Protein AF-A0A2V5XQI4-F1 (afdb_monomer)

pLDDT: mean 71.12, std 18.9, range [26.55, 95.62]

Foldseek 3Di:
DDDDDDDDDDDDDDDDDDDDDDDDDDDDDDDDDPDDDDPVPQPPLLPPQDDADPVHGQDPVSVVVNVVSSVVSVVVVVVVVVVVVVVVVVVCCVVPVVVVLLVVLVVLLVVLVVLVVQLDDPHDPDPVVNLVSLVVSQVSLVSNLVVDDPPPCVVSQVSNCVSVVDGSVRVVVVVVVVVQVVVCVVVVVVPQRQDCVPPDPPDDPVVVVVSVVVSVVSVVVVVVVVVVVVVPPPPPPPPVVVVVVVVVVVVVVVLLVVLVVLLVVLCVVLPLVVDPDPVSSVVSVVLNVQSVVCSVVSPVSSSVSSVVVD

Solvent-accessible surface area (backbone atoms only — not comparable to full-atom values): 18868 Å² total; per-residue (Å²): 134,85,92,81,90,85,85,88,81,86,87,83,90,81,86,86,88,82,82,88,81,89,82,87,81,84,87,83,84,84,82,74,95,79,83,73,77,93,71,85,68,67,79,81,56,74,85,72,62,82,75,69,42,99,94,50,70,69,49,73,69,55,52,51,50,43,53,52,50,54,50,50,52,55,48,51,52,50,48,53,54,50,51,54,49,49,53,52,50,52,51,48,35,62,71,59,46,50,58,50,52,52,50,50,43,53,51,46,53,50,50,44,56,60,55,52,59,45,72,44,96,88,35,67,87,49,68,66,63,46,51,56,49,48,52,55,44,48,60,53,47,66,77,35,54,92,70,62,45,89,90,75,38,55,70,56,49,54,48,43,27,71,73,73,73,47,52,65,72,57,48,55,50,49,54,51,52,47,56,43,50,51,50,33,50,54,33,42,76,74,66,41,90,56,88,58,87,85,71,55,94,85,54,50,71,68,56,51,51,50,50,52,47,52,49,53,49,52,53,48,52,47,53,51,45,53,54,46,54,53,61,69,46,97,54,77,73,52,72,71,54,58,56,49,48,55,50,49,53,51,52,50,51,52,49,52,51,49,52,55,48,52,50,54,56,49,52,70,73,43,43,47,90,81,49,90,51,71,71,60,25,53,53,25,47,55,52,46,51,53,51,52,53,27,60,75,68,68,35,60,68,59,53,54,41,56,64,70,78,104

Secondary structure (DSSP, 8-state):
-----------------------------PPPTT-----------TTTSPPPBTTBPPPHHHHHHHHHHHHHHHHHHHHHHHHHHHHHHHHHIIIIIHHHHHHHHHHHHHHHHHHHHTTSTTS--SHHHHHHHHHHHHHHHHTTGGGPPTTTSHHHHHHHHHHHSS-HHHHHHHHHHHHHHHHHHHHHHTT-----TT--TT--HHHHHHHHHHHHHHHHHHHHHHHHHHHHSSS---HHHHHHHHHHHHHHHHHHHHHHHHHHHHHHHS-GGG---HHHHHHHHHHHHHHHHHHHTT-HHHHHHHHHH-

Nearest PDB structures (foldseek):
  5d3f-assembly1_A  TM=4.645E-01  e=5.192E+00  Homo sapiens
  5nwk-assembly1_G  TM=4.302E-01  e=6.411E+00  Nicotiana tabacum

Sequence (310 aa):
MTAASSTIADIDFSDRRFGNQKEAGMAKTQRSLYETGKDNSRPEAGGLLLVSRPDRPLTAAQREFNKLLIKVEELRERLRKETRRLDKALAFYGEHIHPRLKQLASARKAVVRGLAAFLGAGGLKRKKDRETLKEIIAEQLDEVLQDFVPGEDEDLRALFERIHGIDYEALERQEMDQVRSEMESMFEDFGLDIDLSDLRLEMSDEAMAAKAAEMADRIRQKAEQEEQAFHERPRRKSKKQLEREDRMKQVEEARRRSIASIYKQLAKVLHPDLEQDDERRRHKVALMQELTTAYHNNDLHTLLQLELEW

Radius of gyration: 33.72 Å; Cα contacts (8 Å, |Δi|>4): 135; chains: 1; bounding box: 73×80×97 Å

Structure (mmCIF, N/CA/C/O backbone):
data_AF-A0A2V5XQI4-F1
#
_entry.id   AF-A0A2V5XQI4-F1
#
loop_
_atom_site.group_PDB
_atom_site.id
_atom_site.type_symbol
_atom_site.label_atom_id
_atom_site.label_alt_id
_atom_site.label_comp_id
_atom_site.label_asym_id
_atom_site.label_entity_id
_atom_site.label_seq_id
_atom_site.pdbx_PDB_ins_code
_atom_site.Cartn_x
_atom_site.Cartn_y
_atom_site.Cartn_z
_atom_site.occupancy
_atom_site.B_iso_or_equiv
_atom_site.auth_seq_id
_atom_site.auth_comp_id
_atom_site.auth_asym_id
_atom_site.auth_atom_id
_atom_site.pdbx_PDB_model_num
ATOM 1 N N . MET A 1 1 ? -6.781 -39.623 48.471 1.00 33.59 1 MET A N 1
ATOM 2 C CA . MET A 1 1 ? -7.216 -41.020 48.680 1.00 33.59 1 MET A CA 1
ATOM 3 C C . MET A 1 1 ? -8.434 -41.271 47.802 1.00 33.59 1 MET A C 1
ATOM 5 O O . MET A 1 1 ? -9.325 -40.434 47.837 1.00 33.59 1 MET A O 1
ATOM 9 N N . THR A 1 2 ? -8.402 -42.376 47.034 1.00 36.19 2 THR A N 1
ATOM 10 C CA . THR A 1 2 ? -9.494 -43.041 46.261 1.00 36.19 2 THR A CA 1
ATOM 11 C C . THR A 1 2 ? -10.214 -42.192 45.197 1.00 36.19 2 THR A C 1
ATOM 13 O O . THR A 1 2 ? -10.995 -41.326 45.556 1.00 36.19 2 THR A O 1
ATOM 16 N N . ALA A 1 3 ? -9.957 -42.265 43.881 1.00 30.06 3 ALA A N 1
ATOM 17 C CA . ALA A 1 3 ? -9.760 -43.362 42.906 1.00 30.06 3 ALA A CA 1
ATOM 18 C C . ALA A 1 3 ? -11.049 -44.108 42.484 1.00 30.06 3 ALA A C 1
ATOM 20 O O . ALA A 1 3 ? -11.539 -44.947 43.230 1.00 30.06 3 ALA A O 1
ATOM 21 N N . ALA A 1 4 ? -11.522 -43.809 41.264 1.00 34.84 4 ALA A N 1
ATOM 22 C CA . ALA A 1 4 ? -12.245 -44.668 40.304 1.00 34.84 4 ALA A CA 1
ATOM 23 C C . ALA A 1 4 ? -12.414 -43.835 39.005 1.00 34.84 4 ALA A C 1
ATOM 25 O O . ALA A 1 4 ? -13.203 -42.900 38.982 1.00 34.84 4 ALA A O 1
ATOM 26 N N . SER A 1 5 ? -11.499 -43.875 38.029 1.00 31.59 5 SER A N 1
ATOM 27 C CA . SER A 1 5 ? -11.370 -44.868 36.942 1.00 31.59 5 SER A CA 1
ATOM 28 C C . SER A 1 5 ? -12.679 -45.180 36.211 1.00 31.59 5 SER A C 1
ATOM 30 O O . SER A 1 5 ? -13.474 -45.991 36.673 1.00 31.59 5 SER A O 1
ATOM 32 N N . SER A 1 6 ? -12.842 -44.598 35.020 1.00 33.75 6 SER A N 1
ATOM 33 C CA . SER A 1 6 ? -13.544 -45.251 33.918 1.00 33.75 6 SER A CA 1
ATOM 34 C C . SER A 1 6 ? -12.767 -45.005 32.627 1.00 33.75 6 SER A C 1
ATOM 36 O O . SER A 1 6 ? -12.438 -43.875 32.273 1.00 33.75 6 SER A O 1
ATOM 38 N N . THR A 1 7 ? -12.402 -46.123 32.020 1.00 32.88 7 THR A N 1
ATOM 39 C CA . THR A 1 7 ? -11.464 -46.328 30.924 1.00 32.88 7 THR A CA 1
ATOM 40 C C . THR A 1 7 ? -12.230 -46.362 29.607 1.00 32.88 7 THR A C 1
ATOM 42 O O . THR A 1 7 ? -13.194 -47.114 29.492 1.00 32.88 7 THR A O 1
ATOM 45 N N . ILE A 1 8 ? -11.768 -45.630 28.594 1.00 31.86 8 ILE A N 1
ATOM 46 C CA . ILE A 1 8 ? -11.974 -46.008 27.192 1.00 31.86 8 ILE A CA 1
ATOM 47 C C . ILE A 1 8 ? -10.578 -46.180 26.607 1.00 31.86 8 ILE A C 1
ATOM 49 O O . ILE A 1 8 ? -9.845 -45.211 26.417 1.00 31.86 8 ILE A O 1
ATOM 53 N N . ALA A 1 9 ? -10.210 -47.440 26.424 1.00 30.98 9 ALA A N 1
ATOM 54 C CA . ALA A 1 9 ? -9.032 -47.876 25.704 1.00 30.98 9 ALA A CA 1
ATOM 55 C C . ALA A 1 9 ? -9.458 -48.394 24.320 1.00 30.98 9 ALA A C 1
ATOM 57 O O . ALA A 1 9 ? -10.620 -48.741 24.109 1.00 30.98 9 ALA A O 1
ATOM 58 N N . ASP A 1 10 ? -8.460 -48.477 23.445 1.00 29.47 10 ASP A N 1
ATOM 59 C CA . ASP A 1 10 ? -8.371 -49.371 22.288 1.00 29.47 10 ASP A CA 1
ATOM 60 C C . ASP A 1 10 ? -8.973 -48.896 20.960 1.00 29.47 10 ASP A C 1
ATOM 62 O O . ASP A 1 10 ? -10.075 -49.265 20.561 1.00 29.47 10 ASP A O 1
ATOM 66 N N . ILE A 1 11 ? -8.142 -48.189 20.183 1.00 31.41 11 ILE A N 1
ATOM 67 C CA . ILE A 1 11 ? -8.046 -48.460 18.743 1.00 31.41 11 ILE A CA 1
ATOM 68 C C . ILE A 1 11 ? -6.577 -48.750 18.424 1.00 31.41 11 ILE A C 1
ATOM 70 O O . ILE A 1 11 ? -5.720 -47.867 18.423 1.00 31.41 11 ILE A O 1
ATOM 74 N N . ASP A 1 12 ? -6.331 -50.041 18.225 1.00 28.58 12 ASP A N 1
ATOM 75 C CA . ASP A 1 12 ? -5.056 -50.699 17.977 1.00 28.58 12 ASP A CA 1
ATOM 76 C C . ASP A 1 12 ? -4.517 -50.403 16.566 1.00 28.58 12 ASP A C 1
ATOM 78 O O . ASP A 1 12 ? -5.234 -50.436 15.562 1.00 28.58 12 ASP A O 1
ATOM 82 N N . PHE A 1 13 ? -3.218 -50.125 16.525 1.00 33.78 13 PHE A N 1
ATOM 83 C CA . PHE A 1 13 ? -2.377 -49.936 15.355 1.00 33.78 13 PHE A CA 1
ATOM 84 C C . PHE A 1 13 ? -1.527 -51.207 15.198 1.00 33.78 13 PHE A C 1
ATOM 86 O O . PHE A 1 13 ? -0.377 -51.213 15.620 1.00 33.78 13 PHE A O 1
ATOM 93 N N . SER A 1 14 ? -2.035 -52.290 14.596 1.00 26.55 14 SER A N 1
ATOM 94 C CA . SER A 1 14 ? -1.159 -53.292 13.959 1.00 26.55 14 SER A CA 1
ATOM 95 C C . SER A 1 14 ? -1.872 -54.425 13.208 1.00 26.55 14 SER A C 1
ATOM 97 O O . SER A 1 14 ? -2.890 -54.965 13.613 1.00 26.55 14 SER A O 1
ATOM 99 N N . ASP A 1 15 ? -1.204 -54.821 12.122 1.00 29.34 15 ASP A N 1
ATOM 100 C CA . ASP A 1 15 ? -1.214 -56.133 11.467 1.00 29.34 15 ASP A CA 1
ATOM 101 C C . ASP A 1 15 ? -2.419 -56.531 10.587 1.00 29.34 15 ASP A C 1
ATOM 103 O O . ASP A 1 15 ? -3.339 -57.232 10.991 1.00 29.34 15 ASP A O 1
ATOM 107 N N . ARG A 1 16 ? -2.283 -56.258 9.279 1.00 29.52 16 ARG A N 1
ATOM 108 C CA . ARG A 1 16 ? -2.365 -57.323 8.261 1.00 29.52 16 ARG A CA 1
ATOM 109 C C . ARG A 1 16 ? -1.314 -57.117 7.173 1.00 29.52 16 ARG A C 1
ATOM 111 O O . ARG A 1 16 ? -1.503 -56.388 6.204 1.00 29.52 16 ARG A O 1
ATOM 118 N N . ARG A 1 17 ? -0.204 -57.830 7.355 1.00 27.44 17 ARG A N 1
ATOM 119 C CA . ARG A 1 17 ? 0.758 -58.216 6.321 1.00 27.44 17 ARG A CA 1
ATOM 120 C C . ARG A 1 17 ? 0.103 -59.138 5.285 1.00 27.44 17 ARG A C 1
ATOM 122 O O . ARG A 1 17 ? -0.440 -60.171 5.655 1.00 27.44 17 ARG A O 1
ATOM 129 N N . PHE A 1 18 ? 0.286 -58.832 4.003 1.00 28.70 18 PHE A N 1
ATOM 130 C CA . PHE A 1 18 ? 0.540 -59.831 2.961 1.00 28.70 18 PHE A CA 1
ATOM 131 C C . PHE A 1 18 ? 1.645 -59.293 2.051 1.00 28.70 18 PHE A C 1
ATOM 133 O O . PHE A 1 18 ? 1.602 -58.151 1.599 1.00 28.70 18 PHE A O 1
ATOM 140 N N . GLY A 1 19 ? 2.698 -60.094 1.907 1.00 27.28 19 GLY A N 1
ATOM 141 C CA . GLY A 1 19 ? 3.963 -59.701 1.307 1.00 27.28 19 GLY A CA 1
ATOM 142 C C . GLY A 1 19 ? 4.009 -59.737 -0.221 1.00 27.28 19 GLY A C 1
ATOM 143 O O . GLY A 1 19 ? 3.241 -60.429 -0.877 1.00 27.28 19 GLY A O 1
ATOM 144 N N . ASN A 1 20 ? 5.009 -59.001 -0.713 1.00 26.84 20 ASN A N 1
ATOM 145 C CA . ASN A 1 20 ? 5.883 -59.243 -1.862 1.00 26.84 20 ASN A CA 1
ATOM 146 C C . ASN A 1 20 ? 5.305 -59.881 -3.134 1.00 26.84 20 ASN A C 1
ATOM 148 O O . ASN A 1 20 ? 5.190 -61.098 -3.218 1.00 26.84 20 ASN A O 1
ATOM 152 N N . GLN A 1 21 ? 5.284 -59.084 -4.205 1.00 28.11 21 GLN A N 1
ATOM 153 C CA . GLN A 1 21 ? 6.045 -59.395 -5.419 1.00 28.11 21 GLN A CA 1
ATOM 154 C C . GLN A 1 21 ? 6.628 -58.098 -6.003 1.00 28.11 21 GLN A C 1
ATOM 156 O O . GLN A 1 21 ? 5.953 -57.077 -6.102 1.00 28.11 21 GLN A O 1
ATOM 161 N N . LYS A 1 22 ? 7.929 -58.137 -6.307 1.00 33.22 22 LYS A N 1
ATOM 162 C CA . LYS A 1 22 ? 8.676 -57.093 -7.013 1.00 33.22 22 LYS A CA 1
ATOM 163 C C . LYS A 1 22 ? 8.248 -57.099 -8.478 1.00 33.22 22 LYS A C 1
ATOM 165 O O . LYS A 1 22 ? 8.303 -58.166 -9.069 1.00 33.22 22 LYS A O 1
ATOM 170 N N . GLU A 1 23 ? 7.994 -55.934 -9.068 1.00 28.02 23 GLU A N 1
ATOM 171 C CA . GLU A 1 23 ? 8.465 -55.622 -10.422 1.00 28.02 23 GLU A CA 1
ATOM 172 C C . GLU A 1 23 ? 8.429 -54.111 -10.693 1.00 28.02 23 GLU A C 1
ATOM 174 O O . GLU A 1 23 ? 7.618 -53.361 -10.155 1.00 28.02 23 GLU A O 1
ATOM 179 N N . ALA A 1 24 ? 9.438 -53.666 -11.433 1.00 31.00 24 ALA A N 1
ATOM 180 C CA . ALA A 1 24 ? 9.854 -52.289 -11.626 1.00 31.00 24 ALA A CA 1
ATOM 181 C C . ALA A 1 24 ? 9.019 -51.547 -12.686 1.00 31.00 24 ALA A C 1
ATOM 183 O O . ALA A 1 24 ? 8.540 -52.164 -13.630 1.00 31.00 24 ALA A O 1
ATOM 184 N N . GLY A 1 25 ? 8.969 -50.209 -12.608 1.00 29.14 25 GLY A N 1
ATOM 185 C CA . GLY A 1 25 ? 8.708 -49.373 -13.789 1.00 29.14 25 GLY A CA 1
ATOM 186 C C . GLY A 1 25 ? 7.756 -48.189 -13.605 1.00 29.14 25 GLY A C 1
ATOM 187 O O . GLY A 1 25 ? 6.549 -48.338 -13.696 1.00 29.14 25 GLY A O 1
ATOM 188 N N . MET A 1 26 ? 8.351 -47.001 -13.471 1.00 29.45 26 MET A N 1
ATOM 189 C CA . MET A 1 26 ? 7.879 -45.695 -13.969 1.00 29.45 26 MET A CA 1
ATOM 190 C C . MET A 1 26 ? 6.550 -45.110 -13.448 1.00 29.45 26 MET A C 1
ATOM 192 O O . MET A 1 26 ? 5.440 -45.530 -13.761 1.00 29.45 26 MET A O 1
ATOM 196 N N . ALA A 1 27 ? 6.696 -44.010 -12.708 1.00 32.84 27 ALA A N 1
ATOM 197 C CA . ALA A 1 27 ? 5.620 -43.169 -12.219 1.00 32.84 27 ALA A CA 1
ATOM 198 C C . ALA A 1 27 ? 5.004 -42.280 -13.321 1.00 32.84 27 ALA A C 1
ATOM 200 O O . ALA A 1 27 ? 5.685 -41.470 -13.940 1.00 32.84 27 ALA A O 1
ATOM 201 N N . LYS A 1 28 ? 3.677 -42.404 -13.439 1.00 33.25 28 LYS A N 1
ATOM 202 C CA . LYS A 1 28 ? 2.658 -41.337 -13.479 1.00 33.25 28 LYS A CA 1
ATOM 203 C C . LYS A 1 28 ? 2.801 -40.216 -14.524 1.00 33.25 28 LYS A C 1
ATOM 205 O O . LYS A 1 28 ? 3.527 -39.245 -14.346 1.00 33.25 28 LYS A O 1
ATOM 210 N N . THR A 1 29 ? 1.882 -40.230 -15.489 1.00 33.09 29 THR A N 1
ATOM 211 C CA . THR A 1 29 ? 1.339 -39.012 -16.110 1.00 33.09 29 THR A CA 1
ATOM 212 C C . THR A 1 29 ? -0.188 -39.090 -16.069 1.00 33.09 29 THR A C 1
ATOM 214 O O . THR A 1 29 ? -0.805 -39.754 -16.897 1.00 33.09 29 THR A O 1
ATOM 217 N N . GLN A 1 30 ? -0.810 -38.444 -15.080 1.00 34.06 30 GLN A N 1
ATOM 218 C CA . GLN A 1 30 ? -2.231 -38.094 -15.155 1.00 34.06 30 GLN A CA 1
ATOM 219 C C . GLN A 1 30 ? -2.344 -36.768 -15.917 1.00 34.06 30 GLN A C 1
ATOM 221 O O . GLN A 1 30 ? -1.723 -35.776 -15.542 1.00 34.06 30 GLN A O 1
ATOM 226 N N . ARG A 1 31 ? -3.098 -36.790 -17.021 1.00 32.59 31 ARG A N 1
ATOM 227 C CA . ARG A 1 31 ? -3.407 -35.635 -17.874 1.00 32.59 31 ARG A CA 1
ATOM 228 C C . ARG A 1 31 ? -4.341 -34.661 -17.149 1.00 32.59 31 ARG A C 1
ATOM 230 O O . ARG A 1 31 ? -5.337 -35.084 -16.569 1.00 32.59 31 ARG A O 1
ATOM 237 N N . SER A 1 32 ? -4.022 -33.369 -17.223 1.00 36.31 32 SER A N 1
ATOM 238 C CA . SER A 1 32 ? -4.874 -32.266 -16.761 1.00 36.31 32 SER A CA 1
ATOM 239 C C . SER A 1 32 ? -5.989 -31.974 -17.775 1.00 36.31 32 SER A C 1
ATOM 241 O O . SER A 1 32 ? -5.774 -32.040 -18.982 1.00 36.31 32 SER A O 1
ATOM 243 N N . LEU A 1 33 ? -7.180 -31.651 -17.267 1.00 34.34 33 LEU A N 1
ATOM 244 C CA . LEU A 1 33 ? -8.475 -31.642 -17.963 1.00 34.34 33 LEU A CA 1
ATOM 245 C C . LEU A 1 33 ? -8.847 -30.293 -18.619 1.00 34.34 33 LEU A C 1
ATOM 247 O O . LEU A 1 33 ? -10.018 -30.036 -18.870 1.00 34.34 33 LEU A O 1
ATOM 251 N N . TYR A 1 34 ? -7.861 -29.440 -18.916 1.00 33.47 34 TYR A N 1
ATOM 252 C CA . TYR A 1 34 ? -8.066 -28.147 -19.597 1.00 33.47 34 TYR A CA 1
ATOM 253 C C . TYR A 1 34 ? -7.086 -27.922 -20.763 1.00 33.47 34 TYR A C 1
ATOM 255 O O . TYR A 1 34 ? -6.758 -26.790 -21.109 1.00 33.47 34 TYR A O 1
ATOM 263 N N . GLU A 1 35 ? -6.614 -29.005 -21.388 1.00 35.19 35 GLU A N 1
ATOM 264 C CA . GLU A 1 35 ? -6.030 -28.949 -22.730 1.00 35.19 35 GLU A CA 1
ATOM 265 C C . GLU A 1 35 ? -7.157 -28.901 -23.769 1.00 35.19 35 GLU A C 1
ATOM 267 O O . GLU A 1 35 ? -7.700 -29.928 -24.172 1.00 35.19 35 GLU A O 1
ATOM 272 N N . THR A 1 36 ? -7.479 -27.704 -24.251 1.00 35.44 36 THR A N 1
ATOM 273 C CA . THR A 1 36 ? -8.128 -27.541 -25.555 1.00 35.44 36 THR A CA 1
ATOM 274 C C . THR A 1 36 ? -7.328 -26.567 -26.395 1.00 35.44 36 THR A C 1
ATOM 276 O O . THR A 1 36 ? -7.202 -25.399 -26.043 1.00 35.44 36 THR A O 1
ATOM 279 N N . GLY A 1 37 ? -6.840 -27.077 -27.526 1.00 30.69 37 GLY A N 1
ATOM 280 C CA . GLY A 1 37 ? -6.444 -26.281 -28.680 1.00 30.69 37 GLY A CA 1
ATOM 281 C C . GLY A 1 37 ? -4.998 -25.812 -28.659 1.00 30.69 37 GLY A C 1
ATOM 282 O O . GLY A 1 37 ? -4.691 -24.729 -28.182 1.00 30.69 37 GLY A O 1
ATOM 283 N N . LYS A 1 38 ? -4.114 -26.614 -29.260 1.00 38.41 38 LYS A N 1
ATOM 284 C CA . LYS A 1 38 ? -2.874 -26.114 -29.854 1.00 38.41 38 LYS A CA 1
ATOM 285 C C . LYS A 1 38 ? -3.221 -24.986 -30.831 1.00 38.41 38 LYS A C 1
ATOM 287 O O . LYS A 1 38 ? -3.574 -25.281 -31.966 1.00 38.41 38 LYS A O 1
ATOM 292 N N . ASP A 1 39 ? -3.033 -23.744 -30.413 1.00 29.77 39 ASP A N 1
ATOM 293 C CA . ASP A 1 39 ? -2.506 -22.726 -31.309 1.00 29.77 39 ASP A CA 1
ATOM 294 C C . ASP A 1 39 ? -1.032 -22.571 -30.969 1.00 29.77 39 ASP A C 1
ATOM 296 O O . ASP A 1 39 ? -0.627 -21.934 -30.001 1.00 29.77 39 ASP A O 1
ATOM 300 N N . ASN A 1 40 ? -0.208 -23.252 -31.759 1.00 33.59 40 ASN A N 1
ATOM 301 C CA . ASN A 1 40 ? 1.241 -23.132 -31.716 1.00 33.59 40 ASN A CA 1
ATOM 302 C C . ASN A 1 40 ? 1.665 -21.864 -32.481 1.00 33.59 40 ASN A C 1
ATOM 304 O O . ASN A 1 40 ? 2.628 -21.885 -33.249 1.00 33.59 40 ASN A O 1
ATOM 308 N N . SER A 1 41 ? 0.923 -20.766 -32.318 1.00 34.00 41 SER A N 1
ATOM 309 C CA . SER A 1 41 ? 1.383 -19.449 -32.722 1.00 34.00 41 SER A CA 1
ATOM 310 C C . SER A 1 41 ? 2.495 -19.081 -31.751 1.00 34.00 41 SER A C 1
ATOM 312 O O . SER A 1 41 ? 2.250 -18.829 -30.568 1.00 34.00 41 SER A O 1
ATOM 314 N N . ARG A 1 42 ? 3.742 -19.101 -32.242 1.00 40.53 42 ARG A N 1
ATOM 315 C CA . ARG A 1 42 ? 4.836 -18.370 -31.590 1.00 40.53 42 ARG A CA 1
ATOM 316 C C . ARG A 1 42 ? 4.287 -17.002 -31.170 1.00 40.53 42 ARG A C 1
ATOM 318 O O . ARG A 1 42 ? 3.560 -16.430 -31.984 1.00 40.53 42 ARG A O 1
ATOM 325 N N . PRO A 1 43 ? 4.606 -16.492 -29.965 1.00 39.78 43 PRO A N 1
ATOM 326 C CA . PRO A 1 43 ? 4.307 -15.100 -29.659 1.00 39.78 43 PRO A CA 1
ATOM 327 C C . PRO A 1 43 ? 4.811 -14.281 -30.847 1.00 39.78 43 PRO A C 1
ATOM 329 O O . PRO A 1 43 ? 5.947 -14.479 -31.293 1.00 39.78 43 PRO A O 1
ATOM 332 N N . GLU A 1 44 ? 3.906 -13.528 -31.474 1.00 45.22 44 GLU A N 1
ATOM 333 C CA . GLU A 1 44 ? 4.262 -12.689 -32.605 1.00 45.22 44 GLU A CA 1
ATOM 334 C C . GLU A 1 44 ? 5.227 -11.654 -32.072 1.00 45.22 44 GLU A C 1
ATOM 336 O O . GLU A 1 44 ? 4.849 -10.681 -31.423 1.00 45.22 44 GLU A O 1
ATOM 341 N N . ALA A 1 45 ? 6.496 -11.941 -32.299 1.00 47.44 45 ALA A N 1
ATOM 342 C CA . ALA A 1 45 ? 7.596 -11.162 -31.809 1.00 47.44 45 ALA A CA 1
ATOM 343 C C . ALA A 1 45 ? 7.774 -9.897 -32.643 1.00 47.44 45 ALA A C 1
ATOM 345 O O . ALA A 1 45 ? 8.809 -9.739 -33.284 1.00 47.44 45 ALA A O 1
ATOM 346 N N . GLY A 1 46 ? 6.707 -9.097 -32.758 1.00 52.22 46 GLY A N 1
ATOM 347 C CA . GLY A 1 46 ? 6.642 -7.746 -33.326 1.00 52.22 46 GLY A CA 1
ATOM 348 C C . GLY A 1 46 ? 7.541 -7.456 -34.531 1.00 52.22 46 GLY A C 1
ATOM 349 O O . GLY A 1 46 ? 8.120 -6.382 -34.594 1.00 52.22 46 GLY A O 1
ATOM 350 N N . GLY A 1 47 ? 7.772 -8.414 -35.437 1.00 59.50 47 GLY A N 1
ATOM 351 C CA . GLY A 1 47 ? 8.746 -8.273 -36.532 1.00 59.50 47 GLY A CA 1
ATOM 352 C C . GLY A 1 47 ? 10.238 -8.209 -36.133 1.00 59.50 47 GLY A C 1
ATOM 353 O O . GLY A 1 47 ? 11.091 -8.138 -37.013 1.00 59.50 47 GLY A O 1
ATOM 354 N N . LEU A 1 48 ? 10.580 -8.296 -34.845 1.00 65.88 48 LEU A N 1
ATOM 355 C CA . LEU A 1 48 ? 11.933 -8.172 -34.277 1.00 65.88 48 LEU A CA 1
ATOM 356 C C . LEU A 1 48 ? 12.796 -9.440 -34.405 1.00 65.88 48 LEU A C 1
ATOM 358 O O . LEU A 1 48 ? 14.011 -9.399 -34.187 1.00 65.88 48 LEU A O 1
ATOM 362 N N . LEU A 1 49 ? 12.202 -10.585 -34.754 1.00 71.19 49 LEU A N 1
ATOM 363 C CA . LEU A 1 49 ? 12.951 -11.830 -34.941 1.00 71.19 49 LEU A CA 1
ATOM 364 C C . LEU A 1 49 ? 13.785 -11.803 -36.222 1.00 71.19 49 LEU A C 1
ATOM 366 O O . LEU A 1 49 ? 13.265 -11.744 -37.336 1.00 71.19 49 LEU A O 1
ATOM 370 N N . LEU A 1 50 ? 15.097 -11.985 -36.075 1.00 71.44 50 LEU A N 1
ATOM 371 C CA . LEU A 1 50 ? 15.997 -12.124 -37.214 1.00 71.44 50 LEU A CA 1
ATOM 372 C C . LEU A 1 50 ? 15.797 -13.490 -37.890 1.00 71.44 50 LEU A C 1
ATOM 374 O O . LEU A 1 50 ? 15.963 -14.538 -37.260 1.00 71.44 50 LEU A O 1
ATOM 378 N N . VAL A 1 51 ? 15.484 -13.488 -39.187 1.00 70.38 51 VAL A N 1
ATOM 379 C CA . VAL A 1 51 ? 15.250 -14.706 -39.982 1.00 70.38 51 VAL A CA 1
ATOM 380 C C . VAL A 1 51 ? 16.541 -15.159 -40.668 1.00 70.38 51 VAL A C 1
ATOM 382 O O . VAL A 1 51 ? 17.233 -14.368 -41.308 1.00 70.38 51 VAL A O 1
ATOM 385 N N . SER A 1 52 ? 16.863 -16.453 -40.570 1.00 64.50 52 SER A N 1
ATOM 386 C CA . SER A 1 52 ? 17.992 -17.041 -41.304 1.00 64.50 52 SER A CA 1
ATOM 387 C C . SER A 1 52 ? 17.689 -17.078 -42.802 1.00 64.50 52 SER A C 1
ATOM 389 O O . SER A 1 52 ? 16.656 -17.613 -43.201 1.00 64.50 52 SER A O 1
ATOM 391 N N . ARG A 1 53 ? 18.602 -16.568 -43.635 1.00 65.25 53 ARG A N 1
ATOM 392 C CA . ARG A 1 53 ? 18.531 -16.688 -45.101 1.00 65.25 53 ARG A CA 1
ATOM 393 C C . ARG A 1 53 ? 19.557 -17.723 -45.586 1.00 65.25 53 ARG A C 1
ATOM 395 O O . ARG A 1 53 ? 20.597 -17.850 -44.939 1.00 65.25 53 ARG A O 1
ATOM 402 N N . PRO A 1 54 ? 19.297 -18.458 -46.684 1.00 49.59 54 PRO A N 1
ATOM 403 C CA . PRO A 1 54 ? 20.211 -19.490 -47.192 1.00 49.59 54 PRO A CA 1
ATOM 404 C C . PRO A 1 54 ? 21.629 -18.958 -47.468 1.00 49.59 54 PRO A C 1
ATOM 406 O O . PRO A 1 54 ? 22.600 -19.666 -47.220 1.00 49.59 54 PRO A O 1
ATOM 409 N N . ASP A 1 55 ? 21.749 -17.680 -47.836 1.00 57.38 55 ASP A N 1
ATOM 410 C CA . ASP A 1 55 ? 23.028 -17.034 -48.169 1.00 57.38 55 ASP A CA 1
ATOM 411 C C . ASP A 1 55 ? 23.672 -16.307 -46.969 1.00 57.38 55 ASP A C 1
ATOM 413 O O . ASP A 1 55 ? 24.783 -15.784 -47.057 1.00 57.38 55 ASP A O 1
ATOM 417 N N . ARG A 1 56 ? 22.971 -16.243 -45.827 1.00 65.31 56 ARG A N 1
ATOM 418 C CA . ARG A 1 56 ? 23.433 -15.582 -44.597 1.00 65.31 56 ARG A CA 1
ATOM 419 C C . ARG A 1 56 ? 22.846 -16.283 -43.365 1.00 65.31 56 ARG A C 1
ATOM 421 O O . ARG A 1 56 ? 21.800 -15.861 -42.858 1.00 65.31 56 ARG A O 1
ATOM 428 N N . PRO A 1 57 ? 23.493 -17.357 -42.876 1.00 71.38 57 PRO A N 1
ATOM 429 C CA . PRO A 1 57 ? 23.047 -18.038 -41.670 1.00 71.38 57 PRO A CA 1
ATOM 430 C C . PRO A 1 57 ? 23.187 -17.125 -40.447 1.00 71.38 57 PRO A C 1
ATOM 432 O O . PRO A 1 57 ? 24.112 -16.317 -40.357 1.00 71.38 57 PRO A O 1
ATOM 435 N N . LEU A 1 58 ? 22.279 -17.283 -39.481 1.00 73.31 58 LEU A N 1
ATOM 436 C CA . LEU A 1 58 ? 22.316 -16.517 -38.233 1.00 73.31 58 LEU A CA 1
ATOM 437 C C . LEU A 1 58 ? 23.613 -16.787 -37.464 1.00 73.31 58 LEU A C 1
ATOM 439 O O . LEU A 1 58 ? 23.946 -17.951 -37.189 1.00 73.31 58 LEU A O 1
ATOM 443 N N . THR A 1 59 ? 24.291 -15.712 -37.061 1.00 83.00 59 THR A N 1
ATOM 444 C CA . THR A 1 59 ? 25.462 -15.778 -36.177 1.00 83.00 59 THR A CA 1
ATOM 445 C C . THR A 1 59 ? 25.058 -16.225 -34.769 1.00 83.00 59 THR A C 1
ATOM 447 O O . THR A 1 59 ? 23.884 -16.169 -34.397 1.00 83.00 59 THR A O 1
ATOM 450 N N . ALA A 1 60 ? 26.021 -16.667 -33.953 1.00 80.31 60 ALA A N 1
ATOM 451 C CA . ALA A 1 60 ? 25.752 -17.064 -32.567 1.00 80.31 60 ALA A CA 1
ATOM 452 C C . ALA A 1 60 ? 25.084 -15.933 -31.760 1.00 80.31 60 ALA A C 1
ATOM 454 O O . ALA A 1 60 ? 24.072 -16.169 -31.105 1.00 80.31 60 ALA A O 1
ATOM 455 N N . ALA A 1 61 ? 25.578 -14.699 -31.912 1.00 76.19 61 ALA A N 1
ATOM 456 C CA . ALA A 1 61 ? 25.011 -13.513 -31.273 1.00 76.19 61 ALA A CA 1
ATOM 457 C C . ALA A 1 61 ? 23.574 -13.213 -31.741 1.00 76.19 61 ALA A C 1
ATOM 459 O O . ALA A 1 61 ? 22.727 -12.857 -30.931 1.00 76.19 61 ALA A O 1
ATOM 460 N N . GLN A 1 62 ? 23.259 -13.412 -33.027 1.00 76.06 62 GLN A N 1
ATOM 461 C CA . GLN A 1 62 ? 21.899 -13.212 -33.551 1.00 76.06 62 GLN A CA 1
ATOM 462 C C . GLN A 1 62 ? 20.911 -14.275 -33.049 1.00 76.06 62 GLN A C 1
ATOM 464 O O . GLN A 1 62 ? 19.743 -13.979 -32.809 1.00 76.06 62 GLN A O 1
ATOM 469 N N . ARG A 1 63 ? 21.365 -15.519 -32.848 1.00 80.56 63 ARG A N 1
ATOM 470 C CA . ARG A 1 63 ? 20.535 -16.566 -32.228 1.00 80.56 63 ARG A CA 1
ATOM 471 C C . ARG A 1 63 ? 20.277 -16.277 -30.752 1.00 80.56 63 ARG A C 1
ATOM 473 O O . ARG A 1 63 ? 19.167 -16.503 -30.277 1.00 80.56 63 ARG A O 1
ATOM 480 N N . GLU A 1 64 ? 21.289 -15.788 -30.039 1.00 79.75 64 GLU A N 1
ATOM 481 C CA . GLU A 1 64 ? 21.161 -15.372 -28.642 1.00 79.75 64 GLU A CA 1
ATOM 482 C C . GLU A 1 64 ? 20.216 -14.173 -28.496 1.00 79.75 64 GLU A C 1
ATOM 484 O O . GLU A 1 64 ? 19.325 -14.212 -27.649 1.00 79.75 64 GLU A O 1
ATOM 489 N N . PHE A 1 65 ? 20.320 -13.183 -29.388 1.00 77.44 65 PHE A N 1
ATOM 490 C CA . PHE A 1 65 ? 19.382 -12.063 -29.481 1.00 77.44 65 PHE A CA 1
ATOM 491 C C . PHE A 1 65 ? 17.936 -12.542 -29.658 1.00 77.44 65 PHE A C 1
ATOM 493 O O . PHE A 1 65 ? 17.086 -12.215 -28.835 1.00 77.44 65 PHE A O 1
ATOM 500 N N . ASN A 1 66 ? 17.666 -13.403 -30.649 1.00 81.69 66 ASN A N 1
ATOM 501 C CA . ASN A 1 66 ? 16.324 -13.955 -30.866 1.00 81.69 66 ASN A CA 1
ATOM 502 C C . ASN A 1 66 ? 15.796 -14.710 -29.632 1.00 81.69 66 ASN A C 1
ATOM 504 O O . ASN A 1 66 ? 14.618 -14.614 -29.299 1.00 81.69 66 ASN A O 1
ATOM 508 N N . LYS A 1 67 ? 16.656 -15.464 -28.934 1.00 84.69 67 LYS A N 1
ATOM 509 C CA . LYS A 1 67 ? 16.270 -16.184 -27.712 1.00 84.69 67 LYS A CA 1
ATOM 510 C C . LYS A 1 67 ? 15.902 -15.224 -26.576 1.00 84.69 67 LYS A C 1
ATOM 512 O O . LYS A 1 67 ? 14.923 -15.469 -25.874 1.00 84.69 67 LYS A O 1
ATOM 517 N N . LEU A 1 68 ? 16.690 -14.167 -26.375 1.00 83.75 68 LEU A N 1
ATOM 518 C CA . LEU A 1 68 ? 16.423 -13.154 -25.353 1.00 83.75 68 LEU A CA 1
ATOM 519 C C . LEU A 1 68 ? 15.153 -12.363 -25.669 1.00 83.75 68 LEU A C 1
ATOM 521 O O . LEU A 1 68 ? 14.372 -12.117 -24.757 1.00 83.75 68 LEU A O 1
ATOM 525 N N . LEU A 1 69 ? 14.910 -12.047 -26.941 1.00 83.12 69 LEU A N 1
ATOM 526 C CA . LEU A 1 69 ? 13.701 -11.366 -27.395 1.00 83.12 69 LEU A CA 1
ATOM 527 C C . LEU A 1 69 ? 12.435 -12.167 -27.050 1.00 83.12 69 LEU A C 1
ATOM 529 O O . LEU A 1 69 ? 11.574 -11.668 -26.329 1.00 83.12 69 LEU A O 1
ATOM 533 N N . ILE A 1 70 ? 12.395 -13.451 -27.436 1.00 81.94 70 ILE A N 1
ATOM 534 C CA . ILE A 1 70 ? 11.295 -14.365 -27.077 1.00 81.94 70 ILE A CA 1
ATOM 535 C C . ILE A 1 70 ? 11.101 -14.382 -25.559 1.00 81.94 70 ILE A C 1
ATOM 537 O O . ILE A 1 70 ? 9.976 -14.365 -25.062 1.00 81.94 70 ILE A O 1
ATOM 541 N N . LYS A 1 71 ? 12.203 -14.390 -24.796 1.00 83.69 71 LYS A N 1
ATOM 542 C CA . LYS A 1 71 ? 12.105 -14.421 -23.340 1.00 83.69 71 LYS A CA 1
ATOM 543 C C . LYS A 1 71 ? 11.518 -13.138 -22.755 1.00 83.69 71 LYS A C 1
ATOM 545 O O . LYS A 1 71 ? 10.751 -13.212 -21.795 1.00 83.69 71 LYS A O 1
ATOM 550 N N . VAL A 1 72 ? 11.883 -11.984 -23.304 1.00 84.06 72 VAL A N 1
ATOM 551 C CA . VAL A 1 72 ? 11.336 -10.684 -22.900 1.00 84.06 72 VAL A CA 1
ATOM 552 C C . VAL A 1 72 ? 9.840 -10.631 -23.190 1.00 84.06 72 VAL A C 1
ATOM 554 O O . VAL A 1 72 ? 9.076 -10.240 -22.312 1.00 84.06 72 VAL A O 1
ATOM 557 N N . GLU A 1 73 ? 9.401 -11.092 -24.356 1.00 84.88 73 GLU A N 1
ATOM 558 C CA . GLU A 1 73 ? 7.979 -11.146 -24.713 1.00 84.88 73 GLU A CA 1
ATOM 559 C C . GLU A 1 73 ? 7.181 -12.077 -23.800 1.00 84.88 73 GLU A C 1
ATOM 561 O O . GLU A 1 73 ? 6.138 -11.679 -23.282 1.00 84.88 73 GLU A O 1
ATOM 566 N N . GLU A 1 74 ? 7.699 -13.276 -23.509 1.00 86.88 74 GLU A N 1
ATOM 567 C CA . GLU A 1 74 ? 7.094 -14.185 -22.529 1.00 86.88 74 GLU A CA 1
ATOM 568 C C . GLU A 1 74 ? 6.937 -13.521 -21.153 1.00 86.88 74 GLU A C 1
ATOM 570 O O . GLU A 1 74 ? 5.910 -13.680 -20.489 1.00 86.88 74 GLU A O 1
ATOM 575 N N . LEU A 1 75 ? 7.965 -12.799 -20.691 1.00 88.50 75 LEU A N 1
ATOM 576 C CA . LEU A 1 75 ? 7.936 -12.108 -19.401 1.00 88.50 75 LEU A CA 1
ATOM 577 C C . LEU A 1 75 ? 6.946 -10.941 -19.407 1.00 88.50 75 LEU A C 1
ATOM 579 O O . LEU A 1 75 ? 6.198 -10.796 -18.442 1.00 88.50 75 LEU A O 1
ATOM 583 N N . ARG A 1 76 ? 6.893 -10.152 -20.487 1.00 85.00 76 ARG A N 1
ATOM 584 C CA . ARG A 1 76 ? 5.913 -9.066 -20.653 1.00 85.00 76 ARG A CA 1
ATOM 585 C C . ARG A 1 76 ? 4.491 -9.613 -20.658 1.00 85.00 76 ARG A C 1
ATOM 587 O O . ARG A 1 76 ? 3.629 -9.050 -19.991 1.00 85.00 76 ARG A O 1
ATOM 594 N N . GLU A 1 77 ? 4.244 -10.727 -21.339 1.00 89.81 77 GLU A N 1
ATOM 595 C CA . GLU A 1 77 ? 2.912 -11.330 -21.372 1.00 89.81 77 GLU A CA 1
ATOM 596 C C . GLU A 1 77 ? 2.507 -11.909 -20.011 1.00 89.81 77 GLU A C 1
ATOM 598 O O . GLU A 1 77 ? 1.376 -11.723 -19.559 1.00 89.81 77 GLU A O 1
ATOM 603 N N . ARG A 1 78 ? 3.449 -12.531 -19.291 1.00 92.75 78 ARG A N 1
ATOM 604 C CA . ARG A 1 78 ? 3.227 -12.938 -17.896 1.00 92.75 78 ARG A CA 1
ATOM 605 C C . ARG A 1 78 ? 2.914 -11.743 -17.003 1.00 92.75 78 ARG A C 1
ATOM 607 O O . ARG A 1 78 ? 1.967 -11.826 -16.229 1.00 92.75 78 ARG A O 1
ATOM 614 N N . LEU A 1 79 ? 3.661 -10.648 -17.131 1.00 91.44 79 LEU A N 1
ATOM 615 C CA . LEU A 1 79 ? 3.423 -9.431 -16.361 1.00 91.44 79 LEU A CA 1
ATOM 616 C C . LEU A 1 79 ? 2.021 -8.883 -16.639 1.00 91.44 79 LEU A C 1
ATOM 618 O O . LEU A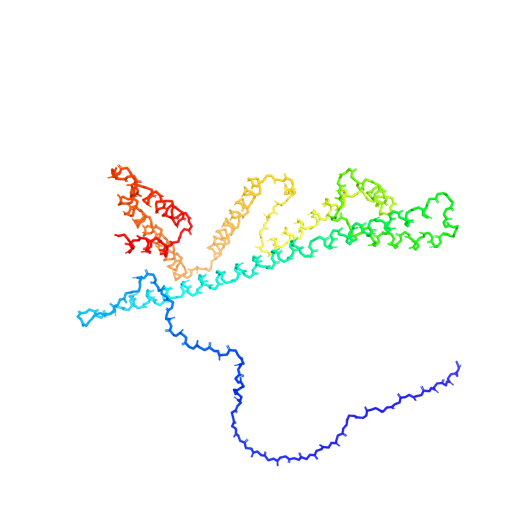 1 79 ? 1.249 -8.725 -15.704 1.00 91.44 79 LEU A O 1
ATOM 622 N N . ARG A 1 80 ? 1.642 -8.713 -17.912 1.00 91.81 80 ARG A N 1
ATOM 623 C CA . ARG A 1 80 ? 0.288 -8.278 -18.303 1.00 91.81 80 ARG A CA 1
ATOM 624 C C . ARG A 1 80 ? -0.796 -9.179 -17.719 1.00 91.81 80 ARG A C 1
ATOM 626 O O . ARG A 1 80 ? -1.833 -8.689 -17.275 1.00 91.81 80 ARG A O 1
ATOM 633 N N . LYS A 1 81 ? -0.582 -10.497 -17.729 1.00 94.00 81 LYS A N 1
ATOM 634 C CA . LYS A 1 81 ? -1.529 -11.461 -17.164 1.00 94.00 81 LYS A CA 1
ATOM 635 C C . LYS A 1 81 ? -1.685 -11.289 -15.655 1.00 94.00 81 LYS A C 1
ATOM 637 O O . LYS A 1 81 ? -2.818 -11.323 -15.178 1.00 94.00 81 LYS A O 1
ATOM 642 N N . GLU A 1 82 ? -0.590 -11.112 -14.921 1.00 93.94 82 GLU A N 1
ATOM 643 C CA . GLU A 1 82 ? -0.642 -10.881 -13.474 1.00 93.94 82 GLU A CA 1
ATOM 644 C C . GLU A 1 82 ? -1.226 -9.507 -13.132 1.00 93.94 82 GLU A C 1
ATOM 646 O O . GLU A 1 82 ? -2.095 -9.433 -12.270 1.00 93.94 82 GLU A O 1
ATOM 651 N N . THR A 1 83 ? -0.879 -8.447 -13.869 1.00 91.38 83 THR A N 1
ATOM 652 C CA . THR A 1 83 ? -1.506 -7.123 -13.716 1.00 91.38 83 THR A CA 1
ATOM 653 C C . THR A 1 83 ? -3.019 -7.214 -13.906 1.00 91.38 83 THR A C 1
ATOM 655 O O . THR A 1 83 ? -3.768 -6.841 -13.015 1.00 91.38 83 THR A O 1
ATOM 658 N N . ARG A 1 84 ? -3.497 -7.853 -14.983 1.00 94.50 84 ARG A N 1
ATOM 659 C CA . ARG A 1 84 ? -4.943 -8.052 -15.209 1.00 94.50 84 ARG A CA 1
ATOM 660 C C . ARG A 1 84 ? -5.623 -8.869 -14.109 1.00 94.50 84 ARG A C 1
ATOM 662 O O . ARG A 1 84 ? -6.820 -8.706 -13.877 1.00 94.50 84 ARG A O 1
ATOM 669 N N . ARG A 1 85 ? -4.915 -9.815 -13.485 1.00 94.88 85 ARG A N 1
ATOM 670 C CA . ARG A 1 85 ? -5.442 -10.585 -12.346 1.00 94.88 85 ARG A CA 1
ATOM 671 C C . ARG A 1 85 ? -5.574 -9.700 -11.117 1.00 94.88 85 ARG A C 1
ATOM 673 O O . ARG A 1 85 ? -6.618 -9.751 -10.473 1.00 94.88 85 ARG A O 1
ATOM 680 N N . LEU A 1 86 ? -4.555 -8.892 -10.839 1.00 93.75 86 LEU A N 1
ATOM 681 C CA . LEU A 1 86 ? -4.574 -7.916 -9.759 1.00 93.75 86 LEU A CA 1
ATOM 682 C C . LEU A 1 86 ? -5.698 -6.897 -9.964 1.00 93.75 86 LEU A C 1
ATOM 684 O O . LEU A 1 86 ? -6.503 -6.723 -9.059 1.00 93.75 86 LEU A O 1
ATOM 688 N N . ASP A 1 87 ? -5.835 -6.325 -11.161 1.00 95.50 87 ASP A N 1
ATOM 689 C CA . ASP A 1 87 ? -6.890 -5.356 -11.483 1.00 95.50 87 ASP A CA 1
ATOM 690 C C . ASP A 1 87 ? -8.286 -5.935 -11.226 1.00 95.50 87 ASP A C 1
ATOM 692 O O . ASP A 1 87 ? -9.135 -5.296 -10.609 1.00 95.50 87 ASP A O 1
ATOM 696 N N . LYS A 1 88 ? -8.523 -7.187 -11.642 1.00 95.31 88 LYS A N 1
ATOM 697 C CA . LYS A 1 88 ? -9.788 -7.887 -11.370 1.00 95.31 88 LYS A CA 1
ATOM 698 C C . LYS A 1 88 ? -10.013 -8.122 -9.879 1.00 95.31 88 LYS A C 1
ATOM 700 O O . LYS A 1 88 ? -11.141 -7.985 -9.414 1.00 95.31 88 LYS A O 1
ATOM 705 N N . ALA A 1 89 ? -8.968 -8.493 -9.143 1.00 94.31 89 ALA A N 1
ATOM 706 C CA . ALA A 1 89 ? -9.055 -8.707 -7.704 1.00 94.31 89 ALA A CA 1
ATOM 707 C C . ALA A 1 89 ? -9.343 -7.396 -6.957 1.00 94.31 89 ALA A C 1
ATOM 709 O O . ALA A 1 89 ? -10.209 -7.375 -6.087 1.00 94.31 89 ALA A O 1
ATOM 710 N N . LEU A 1 90 ? -8.681 -6.301 -7.338 1.00 93.38 90 LEU A N 1
ATOM 711 C CA . LEU A 1 90 ? -8.900 -4.968 -6.777 1.00 93.38 90 LEU A CA 1
ATOM 712 C C . LEU A 1 90 ? -10.299 -4.441 -7.102 1.00 93.38 90 LEU A C 1
ATOM 714 O O . LEU A 1 90 ? -10.974 -3.934 -6.210 1.00 93.38 90 LEU A O 1
ATOM 718 N N . ALA A 1 91 ? -10.772 -4.619 -8.339 1.00 95.62 91 ALA A N 1
ATOM 719 C CA . ALA A 1 91 ? -12.135 -4.260 -8.722 1.00 95.62 91 ALA A CA 1
ATOM 720 C C . ALA A 1 91 ? -13.171 -5.041 -7.897 1.00 95.62 91 ALA A C 1
ATOM 722 O O . ALA A 1 91 ? -14.078 -4.447 -7.318 1.00 95.62 91 ALA A O 1
ATOM 723 N N . PHE A 1 92 ? -12.994 -6.361 -7.764 1.00 95.31 92 PHE A N 1
ATOM 724 C CA . PHE A 1 92 ? -13.865 -7.188 -6.931 1.00 95.31 92 PHE A CA 1
ATOM 725 C C . PHE A 1 92 ? -13.831 -6.756 -5.460 1.00 95.31 92 PHE A C 1
ATOM 727 O O . PHE A 1 92 ? -14.880 -6.645 -4.828 1.00 95.31 92 PHE A O 1
ATOM 734 N N . TYR A 1 93 ? -12.642 -6.479 -4.917 1.00 94.00 93 TYR A N 1
ATOM 735 C CA . TYR A 1 93 ? -12.490 -5.976 -3.557 1.00 94.00 93 TYR A CA 1
ATOM 736 C C . TYR A 1 93 ? -13.249 -4.658 -3.367 1.00 94.00 93 TYR A C 1
ATOM 738 O O . TYR A 1 93 ? -14.069 -4.567 -2.456 1.00 94.00 93 TYR A O 1
ATOM 746 N N . GLY A 1 94 ? -13.038 -3.676 -4.246 1.00 92.69 94 GLY A N 1
ATOM 747 C CA . GLY A 1 94 ? -13.679 -2.364 -4.162 1.00 92.69 94 GLY A CA 1
ATOM 748 C C . GLY A 1 94 ? -15.201 -2.417 -4.310 1.00 92.69 94 GLY A C 1
ATOM 749 O O . GLY A 1 94 ? -15.909 -1.699 -3.610 1.00 92.69 94 GLY A O 1
ATOM 750 N N . GLU A 1 95 ? -15.715 -3.292 -5.174 1.00 95.44 95 GLU A N 1
ATOM 751 C CA . GLU A 1 95 ? -17.152 -3.415 -5.435 1.00 95.44 95 GLU A CA 1
ATOM 752 C C . GLU A 1 95 ? -17.881 -4.254 -4.373 1.00 95.44 95 GLU A C 1
ATOM 754 O O . GLU A 1 95 ? -19.000 -3.933 -3.976 1.00 95.44 95 GLU A O 1
ATOM 759 N N . HIS A 1 96 ? -17.260 -5.331 -3.887 1.00 94.06 96 HIS A N 1
ATOM 760 C CA . HIS A 1 96 ? -17.946 -6.330 -3.069 1.00 94.06 96 HIS A CA 1
ATOM 761 C C . HIS A 1 96 ? -17.445 -6.378 -1.625 1.00 94.06 96 HIS A C 1
ATOM 763 O O . HIS A 1 96 ? -18.253 -6.520 -0.704 1.00 94.06 96 HIS A O 1
ATOM 769 N N . ILE A 1 97 ? -16.138 -6.316 -1.394 1.00 93.75 97 ILE A N 1
ATOM 770 C CA . ILE A 1 97 ? -15.569 -6.561 -0.063 1.00 93.75 97 ILE A CA 1
ATOM 771 C C . ILE A 1 97 ? -15.528 -5.270 0.749 1.00 93.75 97 ILE A C 1
ATOM 773 O O . ILE A 1 97 ? -16.064 -5.234 1.854 1.00 93.75 97 ILE A O 1
ATOM 777 N N . HIS A 1 98 ? -14.988 -4.194 0.178 1.00 91.81 98 HIS A N 1
ATOM 778 C CA . HIS A 1 98 ? -14.834 -2.902 0.848 1.00 91.81 98 HIS A CA 1
ATOM 779 C C . HIS A 1 98 ? -16.151 -2.341 1.408 1.00 91.81 98 HIS A C 1
ATOM 781 O O . HIS A 1 98 ? -16.186 -1.977 2.584 1.00 91.81 98 HIS A O 1
ATOM 787 N N . PRO A 1 99 ? -17.283 -2.344 0.669 1.00 94.69 99 PRO A N 1
ATOM 788 C CA . PRO A 1 99 ? -18.543 -1.846 1.218 1.00 94.69 99 PRO A CA 1
ATOM 789 C C . PRO A 1 99 ? -19.058 -2.701 2.382 1.00 94.69 99 PRO A C 1
ATOM 791 O O . PRO A 1 99 ? -19.642 -2.170 3.324 1.00 94.69 99 PRO A O 1
ATOM 794 N N . ARG A 1 100 ? -18.824 -4.020 2.347 1.00 94.12 100 ARG A N 1
ATOM 795 C CA . ARG A 1 100 ? -19.222 -4.938 3.424 1.00 94.12 100 ARG A CA 1
ATOM 796 C C . ARG A 1 100 ? -18.356 -4.763 4.666 1.00 94.12 100 ARG A C 1
ATOM 798 O O . ARG A 1 100 ? -18.895 -4.802 5.766 1.00 94.12 100 ARG A O 1
ATOM 805 N N . LEU A 1 101 ? -17.054 -4.530 4.497 1.00 91.00 101 LEU A N 1
ATOM 806 C CA . LEU A 1 101 ? -16.160 -4.180 5.603 1.00 91.00 101 LEU A CA 1
ATOM 807 C C . LEU A 1 101 ? -16.610 -2.874 6.267 1.00 91.00 101 LEU A C 1
ATOM 809 O O . LEU A 1 101 ? -16.804 -2.853 7.477 1.00 91.00 101 LEU A O 1
ATOM 813 N N . LYS A 1 102 ? -16.937 -1.840 5.480 1.00 91.38 102 LYS A N 1
ATOM 814 C CA . LYS A 1 102 ? -17.506 -0.590 6.012 1.00 91.38 102 LYS A CA 1
ATOM 815 C C . LYS A 1 102 ? -18.825 -0.796 6.759 1.00 91.38 102 LYS A C 1
ATOM 817 O O . LYS A 1 102 ? -19.041 -0.199 7.811 1.00 91.38 102 LYS A O 1
ATOM 822 N N . GLN A 1 103 ? -19.717 -1.639 6.234 1.00 93.12 103 GLN A N 1
ATOM 823 C CA . GLN A 1 103 ? -20.968 -1.983 6.918 1.00 93.12 103 GLN A CA 1
ATOM 824 C C . GLN A 1 103 ? -20.713 -2.727 8.232 1.00 93.12 103 GLN A C 1
ATOM 826 O O . GLN A 1 103 ? -21.354 -2.418 9.235 1.00 93.12 103 GLN A O 1
ATOM 831 N N . LEU A 1 104 ? -19.770 -3.673 8.246 1.00 92.69 104 LEU A N 1
ATOM 832 C CA . LEU A 1 104 ? -19.363 -4.390 9.451 1.00 92.69 104 LEU A CA 1
ATOM 833 C C . LEU A 1 104 ? -18.789 -3.430 10.497 1.00 92.69 104 LEU A C 1
ATOM 835 O O . LEU A 1 104 ? -19.206 -3.487 11.652 1.00 92.69 104 LEU A O 1
ATOM 839 N N . ALA A 1 105 ? -17.898 -2.524 10.093 1.00 91.94 105 ALA A N 1
ATOM 840 C CA . ALA A 1 105 ? -17.333 -1.502 10.965 1.00 91.94 105 ALA A CA 1
ATOM 841 C C . ALA A 1 105 ? -18.432 -0.600 11.542 1.00 91.94 105 ALA A C 1
ATOM 843 O O . ALA A 1 105 ? -18.524 -0.432 12.753 1.00 91.94 105 ALA A O 1
ATOM 844 N N . SER A 1 106 ? -19.346 -0.097 10.705 1.00 92.56 106 SER A N 1
ATOM 845 C CA . SER A 1 106 ? -20.490 0.711 11.154 1.00 92.56 106 SER A CA 1
ATOM 846 C C . SER A 1 106 ? -21.389 -0.040 12.148 1.00 92.56 106 SER A C 1
ATOM 848 O O . SER A 1 106 ? -21.784 0.516 13.175 1.00 92.56 106 SER A O 1
ATOM 850 N N . ALA A 1 107 ? -21.663 -1.325 11.900 1.00 93.94 107 ALA A N 1
ATOM 851 C CA . ALA A 1 107 ? -22.439 -2.161 12.811 1.00 93.94 107 ALA A CA 1
ATOM 852 C C . ALA A 1 107 ? -21.715 -2.383 14.149 1.00 93.94 107 ALA A C 1
ATOM 854 O O . ALA A 1 107 ? -22.333 -2.249 15.205 1.00 93.94 107 ALA A O 1
ATOM 855 N N . ARG A 1 108 ? -20.406 -2.663 14.127 1.00 92.88 108 ARG A N 1
ATOM 856 C CA . ARG A 1 108 ? -19.577 -2.789 15.337 1.00 92.88 108 ARG A CA 1
ATOM 857 C C . ARG A 1 108 ? -19.547 -1.487 16.135 1.00 92.88 108 ARG A C 1
ATOM 859 O O . ARG A 1 108 ? -19.810 -1.515 17.333 1.00 92.88 108 ARG A O 1
ATOM 866 N N . LYS A 1 109 ? -19.362 -0.339 15.476 1.00 93.00 109 LYS A N 1
ATOM 867 C CA . LYS A 1 109 ? -19.469 0.994 16.096 1.00 93.00 109 LYS A CA 1
ATOM 868 C C . LYS A 1 109 ? -20.824 1.196 16.781 1.00 93.00 109 LYS A C 1
ATOM 870 O O . LYS A 1 109 ? -20.883 1.667 17.914 1.00 93.00 109 LYS A O 1
ATOM 875 N N . ALA A 1 110 ? -21.924 0.798 16.137 1.00 92.62 110 ALA A N 1
ATOM 876 C CA . ALA A 1 110 ? -23.259 0.875 16.734 1.00 92.62 110 ALA A CA 1
ATOM 877 C C . ALA A 1 110 ? -23.410 -0.034 17.969 1.00 92.62 110 ALA A C 1
ATOM 879 O O . ALA A 1 110 ? -23.990 0.388 18.973 1.00 92.62 110 ALA A O 1
ATOM 880 N N . VAL A 1 111 ? -22.854 -1.251 17.928 1.00 92.06 111 VAL A N 1
ATOM 881 C CA . VAL A 1 111 ? -22.807 -2.159 19.086 1.00 92.06 111 VAL A CA 1
ATOM 882 C C . VAL A 1 111 ? -22.016 -1.528 20.228 1.00 92.06 111 VAL A C 1
ATOM 884 O O . VAL A 1 111 ? -22.524 -1.471 21.345 1.00 92.06 111 VAL A O 1
ATOM 887 N N . VAL A 1 112 ? -20.826 -0.991 19.954 1.00 92.62 112 VAL A N 1
ATOM 888 C CA . VAL A 1 112 ? -19.992 -0.306 20.950 1.00 92.62 112 VAL A CA 1
ATOM 889 C C . VAL A 1 112 ? -20.745 0.857 21.596 1.00 92.62 112 VAL A C 1
ATOM 891 O O . VAL A 1 112 ? -20.795 0.928 22.822 1.00 92.62 112 VAL A O 1
ATOM 894 N N . ARG A 1 113 ? -21.408 1.718 20.812 1.00 91.75 113 ARG A N 1
ATOM 895 C CA . ARG A 1 113 ? -22.243 2.819 21.338 1.00 91.75 113 ARG A CA 1
ATOM 896 C C . ARG A 1 113 ? -23.368 2.308 22.241 1.00 91.75 113 ARG A C 1
ATOM 898 O O . ARG A 1 113 ? -23.593 2.851 23.323 1.00 91.75 113 ARG A O 1
ATOM 905 N N . GLY A 1 114 ? -24.045 1.236 21.829 1.00 90.06 114 GLY A N 1
ATOM 906 C CA . GLY A 1 114 ? -25.090 0.594 22.627 1.00 90.06 114 GLY A CA 1
ATOM 907 C C . GLY A 1 114 ? -24.561 0.017 23.944 1.00 90.06 114 GLY A C 1
ATOM 908 O O . GLY A 1 114 ? -25.164 0.222 24.997 1.00 90.06 114 GLY A O 1
ATOM 909 N N . LEU A 1 115 ? -23.410 -0.656 23.908 1.00 89.19 115 LEU A N 1
ATOM 910 C CA . LEU A 1 115 ? -22.748 -1.215 25.088 1.00 89.19 115 LEU A CA 1
ATOM 911 C C . LEU A 1 115 ? -22.218 -0.117 26.023 1.00 89.19 115 LEU A C 1
ATOM 913 O O . LEU A 1 115 ? -22.356 -0.222 27.244 1.00 89.19 115 LEU A O 1
ATOM 917 N N . ALA A 1 116 ? -21.682 0.971 25.471 1.00 88.19 116 ALA A N 1
ATOM 918 C CA . ALA A 1 116 ? -21.152 2.102 26.226 1.00 88.19 116 ALA A CA 1
ATOM 919 C C . ALA A 1 116 ? -22.212 2.772 27.113 1.00 88.19 116 ALA A C 1
ATOM 921 O O . ALA A 1 116 ? -21.887 3.233 28.213 1.00 88.19 116 ALA A O 1
ATOM 922 N N . ALA A 1 117 ? -23.484 2.763 26.697 1.00 86.19 117 ALA A N 1
ATOM 923 C CA . ALA A 1 117 ? -24.594 3.263 27.507 1.00 86.19 117 ALA A CA 1
ATOM 924 C C . ALA A 1 117 ? -24.713 2.532 28.862 1.00 86.19 117 ALA A C 1
ATOM 926 O O . ALA A 1 117 ? -25.029 3.153 29.879 1.00 86.19 117 ALA A O 1
ATOM 927 N N . PHE A 1 118 ? -24.373 1.237 28.923 1.00 85.56 118 PHE A N 1
ATOM 928 C CA . PHE A 1 118 ? -24.413 0.437 30.156 1.00 85.56 118 PHE A CA 1
ATOM 929 C C . PHE A 1 118 ? -23.225 0.679 31.100 1.00 85.56 118 PHE A C 1
ATOM 931 O O . PHE A 1 118 ? -23.259 0.235 32.254 1.00 85.56 118 PHE A O 1
ATOM 938 N N . LEU A 1 119 ? -22.193 1.405 30.655 1.00 82.50 119 LEU A N 1
ATOM 939 C CA . LEU A 1 119 ? -21.084 1.842 31.509 1.00 82.50 119 LEU A CA 1
ATOM 940 C C . LEU A 1 119 ? -21.404 3.122 32.307 1.00 82.50 119 LEU A C 1
ATOM 942 O O . LEU A 1 119 ? -20.701 3.407 33.285 1.00 82.50 119 LEU A O 1
ATOM 946 N N . GLY A 1 120 ? -22.438 3.876 31.910 1.00 75.25 120 GLY A N 1
ATOM 947 C CA . GLY A 1 120 ? -22.846 5.157 32.499 1.00 75.25 120 GLY A CA 1
ATOM 948 C C . GLY A 1 120 ? -23.534 5.070 33.872 1.00 75.25 120 GLY A C 1
ATOM 949 O O . GLY A 1 120 ? -23.700 4.000 34.464 1.00 75.25 120 GLY A O 1
ATOM 950 N N . ALA A 1 121 ? -23.929 6.230 34.408 1.00 62.38 121 ALA A N 1
ATOM 951 C CA . ALA A 1 121 ? -24.591 6.334 35.709 1.00 62.38 121 ALA A CA 1
ATOM 952 C C . ALA A 1 121 ? -25.989 5.687 35.664 1.00 62.38 121 ALA A C 1
ATOM 954 O O . ALA A 1 121 ? -26.879 6.167 34.972 1.00 62.38 121 ALA A O 1
ATOM 955 N N . GLY A 1 122 ? -26.168 4.584 36.399 1.00 65.56 122 GLY A N 1
ATOM 956 C CA . GLY A 1 122 ? -27.396 3.775 36.390 1.00 65.56 122 GLY A CA 1
ATOM 957 C C . GLY A 1 122 ? -27.286 2.444 35.636 1.00 65.56 122 GLY A C 1
ATOM 958 O O . GLY A 1 122 ? -28.247 1.679 35.634 1.00 65.56 122 GLY A O 1
ATOM 959 N N . GLY A 1 123 ? -26.124 2.151 35.043 1.00 74.06 123 GLY A N 1
ATOM 960 C CA . GLY A 1 123 ? -25.837 0.881 34.378 1.00 74.06 123 GLY A CA 1
ATOM 961 C C . GLY A 1 123 ? -25.552 -0.284 35.337 1.00 74.06 123 GLY A C 1
ATOM 962 O O . GLY A 1 123 ? -26.146 -0.417 36.411 1.00 74.06 123 GLY A O 1
ATOM 963 N N . LEU A 1 124 ? -24.627 -1.162 34.948 1.00 81.00 124 LEU A N 1
ATOM 964 C CA . LEU A 1 124 ? -24.300 -2.376 35.707 1.00 81.00 124 LEU A CA 1
ATOM 965 C C . LEU A 1 124 ? -23.858 -2.058 37.146 1.00 81.00 124 LEU A C 1
ATOM 967 O O . LEU A 1 124 ? -22.924 -1.292 37.380 1.00 81.00 124 LEU A O 1
ATOM 971 N N . LYS A 1 125 ? -24.523 -2.680 38.129 1.00 81.62 125 LYS A N 1
ATOM 972 C CA . LYS A 1 125 ? -24.271 -2.429 39.562 1.00 81.62 125 LYS A CA 1
ATOM 973 C C . LYS A 1 125 ? -23.029 -3.146 40.095 1.00 81.62 125 LYS A C 1
ATOM 975 O O . LYS A 1 125 ? -22.396 -2.662 41.030 1.00 81.62 125 LYS A O 1
ATOM 980 N N . ARG A 1 126 ? -22.690 -4.316 39.544 1.00 88.00 126 ARG A N 1
ATOM 981 C CA . ARG A 1 126 ? -21.555 -5.130 40.004 1.00 88.00 126 ARG A CA 1
ATOM 982 C C . ARG A 1 126 ? -20.269 -4.676 39.324 1.00 88.00 126 ARG A C 1
ATOM 984 O O . ARG A 1 126 ? -20.222 -4.556 38.106 1.00 88.00 126 ARG A O 1
ATOM 991 N N . LYS A 1 127 ? -19.202 -4.493 40.111 1.00 85.38 127 LYS A N 1
ATOM 992 C CA . LYS A 1 127 ? -17.879 -4.097 39.597 1.00 85.38 127 LYS A CA 1
ATOM 993 C C . LYS A 1 127 ? -17.338 -5.090 38.560 1.00 85.38 127 LYS A C 1
ATOM 995 O O . LYS A 1 127 ? -16.853 -4.656 37.528 1.00 85.38 127 LYS A O 1
ATOM 1000 N N . LYS A 1 128 ? -17.458 -6.399 38.817 1.00 88.19 128 LYS A N 1
ATOM 1001 C CA . LYS A 1 128 ? -16.960 -7.448 37.912 1.00 88.19 128 LYS A CA 1
ATOM 1002 C C . LYS A 1 128 ? -17.629 -7.385 36.536 1.00 88.19 128 LYS A C 1
ATOM 1004 O O . LYS A 1 128 ? -16.931 -7.373 35.537 1.00 88.19 128 LYS A O 1
ATOM 1009 N N . ASP A 1 129 ? -18.952 -7.248 36.499 1.00 87.31 129 ASP A N 1
ATOM 1010 C CA . ASP A 1 129 ? -19.696 -7.170 35.238 1.00 87.31 129 ASP A CA 1
ATOM 1011 C C . ASP A 1 129 ? -19.345 -5.896 34.445 1.00 87.31 129 ASP A C 1
ATOM 1013 O O . ASP A 1 129 ? -19.336 -5.916 33.219 1.00 87.31 129 ASP A O 1
ATOM 1017 N N . ARG A 1 130 ? -19.012 -4.790 35.134 1.00 86.25 130 ARG A N 1
ATOM 1018 C CA . ARG A 1 130 ? -18.501 -3.571 34.482 1.00 86.25 130 ARG A CA 1
ATOM 1019 C C . ARG A 1 130 ? -17.115 -3.772 33.877 1.00 86.25 130 ARG A C 1
ATOM 1021 O O . ARG A 1 130 ? -16.886 -3.251 32.796 1.00 86.25 130 ARG A O 1
ATOM 1028 N N . GLU A 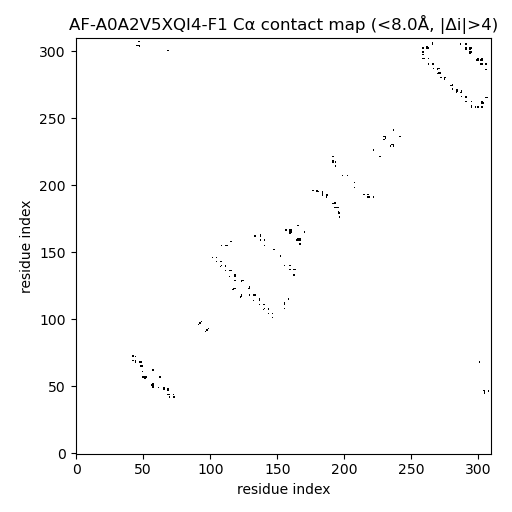1 131 ? -16.212 -4.479 34.554 1.00 88.19 131 GLU A N 1
ATOM 1029 C CA . GLU A 1 131 ? -14.880 -4.783 34.006 1.00 88.19 131 GLU A CA 1
ATOM 1030 C C . GLU A 1 131 ? -14.983 -5.711 32.792 1.00 88.19 131 GLU A C 1
ATOM 1032 O O . GLU A 1 131 ? -14.466 -5.370 31.738 1.00 88.19 131 GLU A O 1
ATOM 1037 N N . THR A 1 132 ? -15.770 -6.789 32.868 1.00 90.06 132 THR A N 1
ATOM 1038 C CA . THR A 1 132 ? -16.001 -7.667 31.706 1.00 90.06 132 THR A CA 1
ATOM 1039 C C . THR A 1 132 ? -16.637 -6.919 30.533 1.00 90.06 132 THR A C 1
ATOM 1041 O O . THR A 1 132 ? -16.282 -7.145 29.382 1.00 90.06 132 THR A O 1
ATOM 1044 N N . LEU A 1 133 ? -17.563 -5.989 30.794 1.00 89.44 133 LEU A N 1
ATOM 1045 C CA . LEU A 1 133 ? -18.126 -5.158 29.731 1.00 89.44 133 LEU A CA 1
ATOM 1046 C C . LEU A 1 133 ? -17.076 -4.221 29.112 1.00 89.44 133 LEU A C 1
ATOM 1048 O O . LEU A 1 133 ? -17.102 -4.018 27.903 1.00 89.44 133 LEU A O 1
ATOM 1052 N N . LYS A 1 134 ? -16.171 -3.647 29.914 1.00 89.56 134 LYS A N 1
ATOM 1053 C CA . LYS A 1 134 ? -15.068 -2.832 29.386 1.00 89.56 134 LYS A CA 1
ATOM 1054 C C . LYS A 1 134 ? -14.135 -3.658 28.510 1.00 89.56 134 LYS A C 1
ATOM 1056 O O . LYS A 1 134 ? -13.783 -3.166 27.453 1.00 89.56 134 LYS A O 1
ATOM 1061 N N . GLU A 1 135 ? -13.786 -4.879 28.920 1.00 90.50 135 GLU A N 1
ATOM 1062 C CA . GLU A 1 135 ? -12.960 -5.800 28.123 1.00 90.50 135 GLU A CA 1
ATOM 1063 C C . GLU A 1 135 ? -13.614 -6.080 26.762 1.00 90.50 135 GLU A C 1
ATOM 1065 O O . GLU A 1 135 ? -12.989 -5.884 25.727 1.00 90.50 135 GLU A O 1
ATOM 1070 N N . ILE A 1 136 ? -14.910 -6.414 26.746 1.00 90.44 136 ILE A N 1
ATOM 1071 C CA . ILE A 1 136 ? -15.654 -6.639 25.495 1.00 90.44 136 ILE A CA 1
ATOM 1072 C C . ILE A 1 136 ? -15.679 -5.373 24.629 1.00 90.44 136 ILE A C 1
ATOM 1074 O O . ILE A 1 136 ? -15.521 -5.448 23.415 1.00 90.44 136 ILE A O 1
ATOM 1078 N N . ILE A 1 137 ? -15.912 -4.203 25.229 1.00 90.88 137 ILE A N 1
ATOM 1079 C CA . ILE A 1 137 ? -15.927 -2.940 24.484 1.00 90.88 137 ILE A CA 1
ATOM 1080 C C . ILE A 1 137 ? -14.535 -2.616 23.929 1.00 90.88 137 ILE A C 1
ATOM 1082 O O . ILE A 1 137 ? -14.467 -2.167 22.791 1.00 90.88 137 ILE A O 1
ATOM 1086 N N . ALA A 1 138 ? -13.465 -2.857 24.691 1.00 89.31 138 ALA A N 1
ATOM 1087 C CA . ALA A 1 138 ? -12.082 -2.668 24.255 1.00 89.31 138 ALA A CA 1
ATOM 1088 C C . ALA A 1 138 ? -11.784 -3.522 23.016 1.00 89.31 138 ALA A C 1
ATOM 1090 O O . ALA A 1 138 ? -11.449 -2.978 21.973 1.00 89.31 138 ALA A O 1
ATOM 1091 N N . GLU A 1 139 ? -12.062 -4.830 23.077 1.00 89.31 139 GLU A N 1
ATOM 1092 C CA . GLU A 1 139 ? -11.867 -5.739 21.937 1.00 89.31 139 GLU A CA 1
ATOM 1093 C C . GLU A 1 139 ? -12.650 -5.294 20.692 1.00 89.31 139 GLU A C 1
ATOM 1095 O O . GLU A 1 139 ? -12.173 -5.402 19.566 1.00 89.31 139 GLU A O 1
ATOM 1100 N N . GLN A 1 140 ? -13.878 -4.795 20.871 1.00 89.19 140 GLN A N 1
ATOM 1101 C CA . GLN A 1 140 ? -14.681 -4.320 19.745 1.00 89.19 140 GLN A CA 1
ATOM 1102 C C . GLN A 1 140 ? -14.211 -2.971 19.199 1.00 89.19 140 GLN A C 1
ATOM 1104 O O . GLN A 1 140 ? -14.392 -2.736 18.006 1.00 89.19 140 GLN A O 1
ATOM 1109 N N . LEU A 1 141 ? -13.665 -2.095 20.048 1.00 88.00 141 LEU A N 1
ATOM 1110 C CA . LEU A 1 141 ? -13.078 -0.818 19.647 1.00 88.00 141 LEU A CA 1
ATOM 1111 C C . LEU A 1 141 ? -11.803 -1.042 18.842 1.00 88.00 141 LEU A C 1
ATOM 1113 O O . LEU A 1 141 ? -11.697 -0.466 17.763 1.00 88.00 141 LEU A O 1
ATOM 1117 N N . ASP A 1 142 ? -10.919 -1.921 19.319 1.00 86.38 142 ASP A N 1
ATOM 1118 C CA . ASP A 1 142 ? -9.641 -2.254 18.679 1.00 86.38 142 ASP A CA 1
ATOM 1119 C C . ASP A 1 142 ? -9.834 -2.698 17.217 1.00 86.38 142 ASP A C 1
ATOM 1121 O O . ASP A 1 142 ? -9.101 -2.302 16.313 1.00 86.38 142 ASP A O 1
ATOM 1125 N N . GLU A 1 143 ? -10.909 -3.440 16.953 1.00 87.38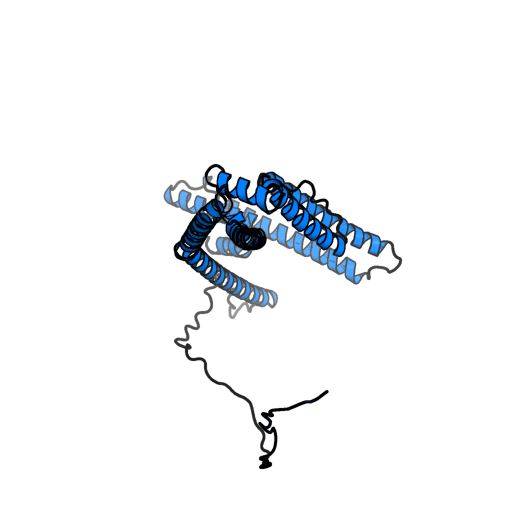 143 GLU A N 1
ATOM 1126 C CA . GLU A 1 143 ? -11.256 -3.959 15.626 1.00 87.38 14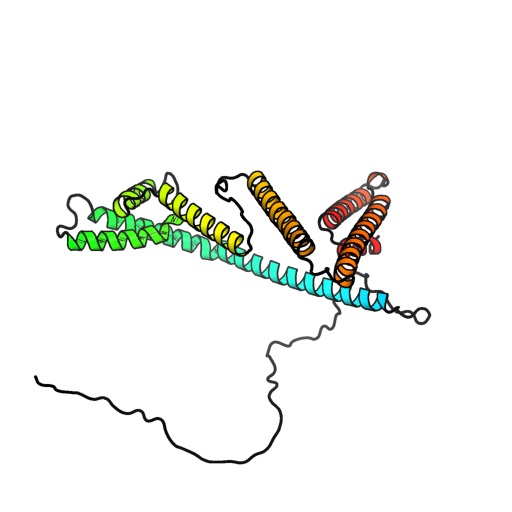3 GLU A CA 1
ATOM 1127 C C . GLU A 1 143 ? -11.796 -2.911 14.637 1.00 87.38 143 GLU A C 1
ATOM 1129 O O . GLU A 1 143 ? -11.932 -3.211 13.451 1.00 87.38 143 GLU A O 1
ATOM 1134 N N . VAL A 1 144 ? -12.160 -1.713 15.102 1.00 88.25 144 VAL A N 1
ATOM 1135 C CA . VAL A 1 144 ? -12.692 -0.627 14.256 1.00 88.25 144 VAL A CA 1
ATOM 1136 C C . VAL A 1 144 ? -11.849 0.646 14.312 1.00 88.25 144 VAL A C 1
ATOM 1138 O O . VAL A 1 144 ? -12.268 1.661 13.754 1.00 88.25 144 VAL A O 1
ATOM 1141 N N . LEU A 1 145 ? -10.679 0.601 14.961 1.00 82.31 145 LEU A N 1
ATOM 1142 C CA . LEU A 1 145 ? -9.787 1.753 15.137 1.00 82.31 145 LEU A CA 1
ATOM 1143 C C . LEU A 1 145 ? -9.445 2.417 13.802 1.00 82.31 145 LEU A C 1
ATOM 1145 O O . LEU A 1 145 ? -9.682 3.608 13.626 1.00 82.31 145 LEU A O 1
ATOM 1149 N N . GLN A 1 146 ? -9.006 1.625 12.822 1.00 81.44 146 GLN A N 1
ATOM 1150 C CA . GLN A 1 146 ? -8.616 2.122 11.495 1.00 81.44 146 GLN A CA 1
ATOM 1151 C C . GLN A 1 146 ? -9.782 2.701 10.678 1.00 81.44 146 GLN A C 1
ATOM 1153 O O . GLN A 1 146 ? -9.562 3.375 9.673 1.00 81.44 146 GLN A O 1
ATOM 1158 N N . ASP A 1 147 ? -11.025 2.447 11.091 1.00 85.25 147 ASP A N 1
ATOM 1159 C CA . ASP A 1 147 ? -12.220 2.954 10.424 1.00 85.25 147 ASP A CA 1
ATOM 1160 C C . ASP A 1 147 ? -12.746 4.251 11.059 1.00 85.25 147 ASP A C 1
ATOM 1162 O O . ASP A 1 147 ? -13.797 4.739 10.633 1.00 85.25 147 ASP A O 1
ATOM 1166 N N . PHE A 1 148 ? -12.099 4.801 12.095 1.00 84.19 148 PHE A N 1
ATOM 1167 C CA . PHE A 1 148 ? -12.551 6.026 12.764 1.00 84.19 148 PHE A CA 1
ATOM 1168 C C . PHE A 1 148 ? -12.564 7.219 11.810 1.00 84.19 148 PHE A C 1
ATOM 1170 O O . PHE A 1 148 ? -11.566 7.555 11.177 1.00 84.19 148 PHE A O 1
ATOM 1177 N N . VAL A 1 149 ? -13.711 7.892 11.738 1.00 82.56 149 VAL A N 1
ATOM 1178 C CA . VAL A 1 149 ? -13.883 9.093 10.924 1.00 82.56 149 VAL A CA 1
ATOM 1179 C C . VAL A 1 149 ? -13.762 10.322 11.832 1.00 82.56 149 VAL A C 1
ATOM 1181 O O . VAL A 1 149 ? -14.598 10.491 12.730 1.00 82.56 149 VAL A O 1
ATOM 1184 N N . PRO A 1 150 ? -12.751 11.193 11.624 1.00 79.94 150 PRO A N 1
ATOM 1185 C CA . PRO A 1 150 ? -12.610 12.434 12.382 1.00 79.94 150 PRO A CA 1
ATOM 1186 C C . PRO A 1 150 ? -13.890 13.274 12.326 1.00 79.94 150 PRO A C 1
ATOM 1188 O O . PRO A 1 150 ? -14.468 13.464 11.256 1.00 79.94 150 PRO A O 1
ATOM 1191 N N . GLY A 1 151 ? -14.340 13.778 13.475 1.00 80.94 151 GLY A N 1
ATOM 1192 C CA . GLY A 1 151 ? -15.566 14.573 13.589 1.00 80.94 151 GLY A CA 1
ATOM 1193 C C . GLY A 1 151 ? -16.877 13.778 13.665 1.00 80.94 151 GLY A C 1
ATOM 1194 O O . GLY A 1 151 ? -17.845 14.297 14.218 1.00 80.94 151 GLY A O 1
ATOM 1195 N N . GLU A 1 152 ? -16.932 12.532 13.179 1.00 85.00 152 GLU A N 1
ATOM 1196 C CA . GLU A 1 152 ? -18.119 11.665 13.315 1.00 85.00 152 GLU A CA 1
ATOM 1197 C C . GLU A 1 152 ? -18.008 10.707 14.508 1.00 85.00 152 GLU A C 1
ATOM 1199 O O . GLU A 1 152 ? -18.991 10.479 15.211 1.00 85.00 152 GLU A O 1
ATOM 1204 N N . ASP A 1 153 ? -16.813 10.164 14.757 1.00 89.25 153 ASP A N 1
ATOM 1205 C CA . ASP A 1 153 ? -16.567 9.124 15.765 1.00 89.25 153 ASP A CA 1
ATOM 1206 C C . ASP A 1 153 ? -15.846 9.651 17.023 1.00 89.25 153 ASP A C 1
ATOM 1208 O O . ASP A 1 153 ? -15.190 8.900 17.745 1.00 89.25 153 ASP A O 1
ATOM 1212 N N . GLU A 1 154 ? -15.979 10.945 17.322 1.00 86.69 154 GLU A N 1
ATOM 1213 C CA . GLU A 1 154 ? -15.381 11.571 18.516 1.00 86.69 154 GLU A CA 1
ATOM 1214 C C . GLU A 1 154 ? -15.881 10.937 19.826 1.00 86.69 154 GLU A C 1
ATOM 1216 O O . GLU A 1 154 ? -15.147 10.836 20.809 1.00 86.69 154 GLU A O 1
ATOM 1221 N N . ASP A 1 155 ? -17.122 10.444 19.838 1.00 88.81 155 ASP A N 1
ATOM 1222 C CA . ASP A 1 155 ? -17.683 9.713 20.973 1.00 88.81 155 ASP A CA 1
ATOM 1223 C C . ASP A 1 155 ? -16.969 8.373 21.217 1.00 88.81 155 ASP A C 1
ATOM 1225 O O . ASP A 1 155 ? -16.739 7.989 22.367 1.00 88.81 155 ASP A O 1
ATOM 1229 N N . LEU A 1 156 ? -16.585 7.680 20.142 1.00 88.00 156 LEU A N 1
ATOM 1230 C CA . LEU A 1 156 ? -15.823 6.434 20.194 1.00 88.00 156 LEU A CA 1
ATOM 1231 C C . LEU A 1 156 ? -14.361 6.677 20.568 1.00 88.00 156 LEU A C 1
ATOM 1233 O O . LEU A 1 156 ? -13.815 5.900 21.347 1.00 88.00 156 LEU A O 1
ATOM 1237 N N . ARG A 1 157 ? -13.756 7.773 20.098 1.00 86.38 157 ARG A N 1
ATOM 1238 C CA . ARG A 1 157 ? -12.409 8.205 20.512 1.00 86.38 157 ARG A CA 1
ATOM 1239 C C . ARG A 1 157 ? -12.347 8.510 22.005 1.00 86.38 157 ARG A C 1
ATOM 1241 O O . ARG A 1 157 ? -11.506 7.961 22.710 1.00 86.38 157 ARG A O 1
ATOM 1248 N N . ALA A 1 158 ? -13.302 9.283 22.519 1.00 87.81 158 ALA A N 1
ATOM 1249 C CA . ALA A 1 158 ? -13.396 9.559 23.952 1.00 87.81 158 ALA A CA 1
ATOM 1250 C C . ALA A 1 158 ? -13.649 8.281 24.777 1.00 87.81 158 ALA A C 1
ATOM 1252 O O . ALA A 1 158 ? -13.170 8.137 25.905 1.00 87.81 158 ALA A O 1
ATOM 1253 N N . LEU A 1 159 ? -14.416 7.331 24.230 1.00 87.38 159 LEU A N 1
ATOM 1254 C CA . LEU A 1 159 ? -14.631 6.031 24.861 1.00 87.38 159 LEU A CA 1
ATOM 1255 C C . LEU A 1 159 ? -13.349 5.190 24.887 1.00 87.38 159 LEU A C 1
ATOM 1257 O O . LEU A 1 159 ? -13.074 4.575 25.918 1.00 87.38 159 LEU A O 1
ATOM 1261 N N . PHE A 1 160 ? -12.588 5.189 23.793 1.00 87.44 160 PHE A N 1
ATOM 1262 C CA . PHE A 1 160 ? -11.289 4.536 23.681 1.00 87.44 160 PHE A CA 1
ATOM 1263 C C . PHE A 1 160 ? -10.309 5.095 24.716 1.00 87.44 160 PHE A C 1
ATOM 1265 O O . PHE A 1 160 ? -9.814 4.339 25.550 1.00 87.44 160 PHE A O 1
ATOM 1272 N N . GLU A 1 161 ? -10.142 6.419 24.776 1.00 88.62 161 GLU A N 1
ATOM 1273 C CA . GLU A 1 161 ? -9.273 7.079 25.760 1.00 88.62 161 GLU A CA 1
ATOM 1274 C C . GLU A 1 161 ? -9.666 6.704 27.197 1.00 88.62 161 GLU A C 1
ATOM 1276 O O . GLU A 1 161 ? -8.824 6.369 28.030 1.00 88.62 161 GLU A O 1
ATOM 1281 N N . ARG A 1 162 ? -10.971 6.659 27.492 1.00 86.44 162 ARG A N 1
ATOM 1282 C CA . ARG A 1 162 ? -11.475 6.277 28.818 1.00 86.44 162 ARG A CA 1
ATOM 1283 C C . ARG A 1 162 ? -11.191 4.816 29.186 1.00 86.44 162 ARG A C 1
ATOM 1285 O O . ARG A 1 162 ? -11.103 4.508 30.376 1.00 86.44 162 ARG A O 1
ATOM 1292 N N . ILE A 1 163 ? -11.161 3.912 28.209 1.00 85.19 163 ILE A N 1
ATOM 1293 C CA . ILE A 1 163 ? -11.010 2.467 28.437 1.00 85.19 163 ILE A CA 1
ATOM 1294 C C . ILE A 1 163 ? -9.538 2.063 28.442 1.00 85.19 163 ILE A C 1
ATOM 1296 O O . ILE A 1 163 ? -9.117 1.361 29.360 1.00 85.19 163 ILE A O 1
ATOM 1300 N N . HIS A 1 164 ? -8.767 2.532 27.464 1.00 81.75 164 HIS A N 1
ATOM 1301 C CA . HIS A 1 164 ? -7.361 2.178 27.290 1.00 81.75 164 HIS A CA 1
ATOM 1302 C C . HIS A 1 164 ? -6.432 3.104 28.088 1.00 81.75 164 HIS A C 1
ATOM 1304 O O . HIS A 1 164 ? -5.321 2.709 28.432 1.00 81.75 164 HIS A O 1
ATOM 1310 N N . GLY A 1 165 ? -6.890 4.308 28.451 1.00 80.44 165 GLY A N 1
ATOM 1311 C CA . GLY A 1 165 ? -6.093 5.290 29.194 1.00 80.44 165 GLY A CA 1
ATOM 1312 C C . GLY A 1 165 ? -5.021 5.979 28.347 1.00 80.44 165 GLY A C 1
ATOM 1313 O O . GLY A 1 165 ? -4.121 6.604 28.905 1.00 80.44 165 GLY A O 1
ATOM 1314 N N . ILE A 1 166 ? -5.106 5.842 27.023 1.00 80.62 166 ILE A N 1
ATOM 1315 C CA . ILE A 1 166 ? -4.183 6.407 26.040 1.00 80.62 166 ILE A CA 1
ATOM 1316 C C . ILE A 1 166 ? -5.026 7.117 24.985 1.00 80.62 166 ILE A C 1
ATOM 1318 O O . ILE A 1 166 ? -6.063 6.596 24.572 1.00 80.62 166 ILE A O 1
ATOM 1322 N N . ASP A 1 167 ? -4.589 8.299 24.563 1.00 79.56 167 ASP A N 1
ATOM 1323 C CA . ASP A 1 167 ? -5.199 8.990 23.431 1.00 79.56 167 ASP A CA 1
ATOM 1324 C C . ASP A 1 167 ? -4.966 8.197 22.135 1.00 79.56 167 ASP A C 1
ATOM 1326 O O . ASP A 1 167 ? -3.908 7.593 21.937 1.00 79.56 167 ASP A O 1
ATOM 1330 N N . TYR A 1 168 ? -5.955 8.217 21.246 1.00 71.31 168 TYR A N 1
ATOM 1331 C CA . TYR A 1 168 ? -5.908 7.533 19.959 1.00 71.31 168 TYR A CA 1
ATOM 1332 C C . TYR A 1 168 ? -4.734 8.030 19.102 1.00 71.31 168 TYR A C 1
ATOM 1334 O O . TYR A 1 168 ? -3.976 7.226 18.565 1.00 71.31 168 TYR A O 1
ATOM 1342 N N . GLU A 1 169 ? -4.506 9.347 19.049 1.00 74.62 169 GLU A N 1
ATOM 1343 C CA . GLU A 1 169 ? -3.372 9.906 18.300 1.00 74.62 169 GLU A CA 1
ATOM 1344 C C . GLU A 1 169 ? -2.016 9.532 18.913 1.00 74.62 169 GLU A C 1
ATOM 1346 O O . GLU A 1 169 ? -0.994 9.518 18.224 1.00 74.62 169 GLU A O 1
ATOM 1351 N N . ALA A 1 170 ? -1.973 9.282 20.222 1.00 78.38 170 ALA A N 1
ATOM 1352 C CA . ALA A 1 170 ? -0.763 8.822 20.889 1.00 78.38 170 ALA A CA 1
ATOM 1353 C C . ALA A 1 170 ? -0.490 7.343 20.580 1.00 78.38 170 ALA A C 1
ATOM 1355 O O . ALA A 1 170 ? 0.670 6.986 20.376 1.00 78.38 170 ALA A O 1
ATOM 1356 N N . LEU A 1 171 ? -1.536 6.511 20.484 1.00 76.38 171 LEU A N 1
ATOM 1357 C CA . LEU A 1 171 ? -1.412 5.124 20.038 1.00 76.38 171 LEU A CA 1
ATOM 1358 C C . LEU A 1 171 ? -0.931 5.046 18.585 1.00 76.38 171 LEU A C 1
ATOM 1360 O O . LEU A 1 171 ? 0.049 4.358 18.323 1.00 76.38 171 LEU A O 1
ATOM 1364 N N . GLU A 1 172 ? -1.546 5.793 17.660 1.00 73.69 172 GLU A N 1
ATOM 1365 C CA . GLU A 1 172 ? -1.106 5.820 16.255 1.00 73.69 172 GLU A CA 1
ATOM 1366 C C . GLU A 1 172 ? 0.365 6.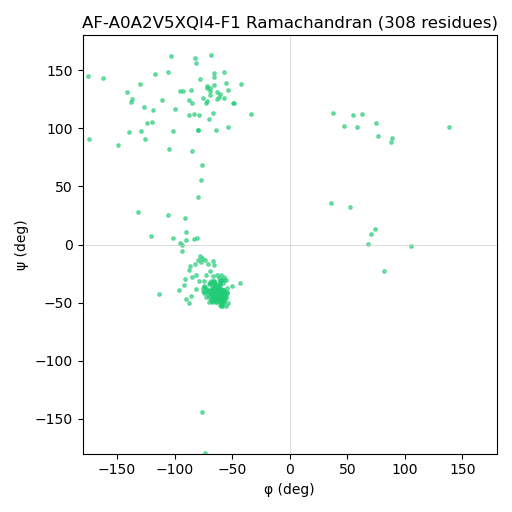237 16.135 1.00 73.69 172 GLU A C 1
ATOM 1368 O O . GLU A 1 172 ? 1.135 5.623 15.397 1.00 73.69 172 GLU A O 1
ATOM 1373 N N . ARG A 1 173 ? 0.794 7.252 16.898 1.00 77.69 173 ARG A N 1
ATOM 1374 C CA . ARG A 1 173 ? 2.209 7.648 16.952 1.00 77.69 173 ARG A CA 1
ATOM 1375 C C . ARG A 1 173 ? 3.097 6.529 17.482 1.00 77.69 173 ARG A C 1
ATOM 1377 O O . ARG A 1 173 ? 4.150 6.294 16.904 1.00 77.69 173 ARG A O 1
ATOM 1384 N N . GLN A 1 174 ? 2.681 5.839 18.541 1.00 78.81 174 GLN A N 1
ATOM 1385 C CA . GLN A 1 174 ? 3.446 4.742 19.128 1.00 78.81 174 GLN A CA 1
ATOM 1386 C C . GLN A 1 174 ? 3.585 3.557 18.167 1.00 78.81 174 GLN A C 1
ATOM 1388 O O . GLN A 1 174 ? 4.685 3.031 18.022 1.00 78.81 174 GLN A O 1
ATOM 1393 N N . GLU A 1 175 ? 2.505 3.146 17.501 1.00 77.69 175 GLU A N 1
ATOM 1394 C CA . GLU A 1 175 ? 2.542 2.079 16.496 1.00 77.69 175 GLU A CA 1
ATOM 1395 C C . GLU A 1 175 ? 3.455 2.463 15.331 1.00 77.69 175 GLU A C 1
ATOM 1397 O O . GLU A 1 175 ? 4.281 1.662 14.894 1.00 77.69 175 GLU A O 1
ATOM 1402 N N . MET A 1 176 ? 3.370 3.711 14.869 1.00 73.06 176 MET A N 1
ATOM 1403 C CA . MET A 1 176 ? 4.244 4.217 13.814 1.00 73.06 176 MET A CA 1
ATOM 1404 C C . MET A 1 176 ? 5.709 4.279 14.244 1.00 73.06 176 MET A C 1
ATOM 1406 O O . MET A 1 176 ? 6.581 3.891 13.468 1.00 73.06 176 MET A O 1
ATOM 1410 N N . ASP A 1 177 ? 5.994 4.730 15.464 1.00 81.81 177 ASP A N 1
ATOM 1411 C CA . ASP A 1 177 ? 7.345 4.739 16.026 1.00 81.81 177 ASP A CA 1
ATOM 1412 C C . ASP A 1 177 ? 7.877 3.308 16.211 1.00 81.81 177 ASP A C 1
ATOM 1414 O O . ASP A 1 177 ? 9.065 3.064 16.005 1.00 81.81 177 ASP A O 1
ATOM 1418 N N . GLN A 1 178 ? 7.009 2.342 16.527 1.00 80.06 178 GLN A N 1
ATOM 1419 C CA . GLN A 1 178 ? 7.373 0.932 16.627 1.00 80.06 178 GLN A CA 1
ATOM 1420 C C . GLN A 1 178 ? 7.691 0.326 15.257 1.00 80.06 178 GLN A C 1
ATOM 1422 O O . GLN A 1 178 ? 8.762 -0.252 15.094 1.00 80.06 178 GLN A O 1
ATOM 1427 N N . VAL A 1 179 ? 6.827 0.514 14.254 1.00 79.00 179 VAL A N 1
ATOM 1428 C CA . VAL A 1 179 ? 7.090 0.085 12.867 1.00 79.00 179 VAL A CA 1
ATOM 1429 C C . VAL A 1 179 ? 8.373 0.726 12.343 1.00 79.00 179 VAL A C 1
ATOM 1431 O O . VAL A 1 179 ? 9.187 0.067 11.698 1.00 79.00 179 VAL A O 1
ATOM 1434 N N . ARG A 1 180 ? 8.585 2.009 12.652 1.00 79.81 180 ARG A N 1
ATOM 1435 C CA . ARG A 1 180 ? 9.811 2.725 12.313 1.00 79.81 180 ARG A CA 1
ATOM 1436 C C . ARG A 1 180 ? 11.027 2.075 12.967 1.00 79.81 180 ARG A C 1
ATOM 1438 O O . ARG A 1 180 ? 11.967 1.751 12.256 1.00 79.81 180 ARG A O 1
ATOM 1445 N N . SER A 1 181 ? 10.998 1.849 14.277 1.00 83.44 181 SER A N 1
ATOM 1446 C CA . SER A 1 181 ? 12.104 1.222 15.006 1.00 83.44 181 SER A CA 1
ATOM 1447 C C . SER A 1 181 ? 12.389 -0.201 14.510 1.00 83.44 181 SER A C 1
ATOM 1449 O O . SER A 1 181 ? 13.548 -0.587 14.382 1.00 83.44 181 SER A O 1
ATOM 1451 N N . GLU A 1 182 ? 11.357 -0.971 14.155 1.00 81.38 182 GLU A N 1
ATOM 1452 C CA . GLU A 1 182 ? 11.511 -2.289 13.528 1.00 81.38 182 GLU A CA 1
ATOM 1453 C C . GLU A 1 182 ? 12.178 -2.192 12.148 1.00 81.38 182 GLU A C 1
ATOM 1455 O O . GLU A 1 182 ? 13.053 -2.998 11.826 1.00 81.38 182 GLU A O 1
ATOM 1460 N N . MET A 1 183 ? 11.817 -1.189 11.338 1.00 77.56 183 MET A N 1
ATOM 1461 C CA . MET A 1 183 ? 12.489 -0.918 10.065 1.00 77.56 183 MET A CA 1
ATOM 1462 C C . MET A 1 183 ? 13.946 -0.487 10.269 1.00 77.56 183 MET A C 1
ATOM 1464 O O . MET A 1 183 ? 14.819 -1.006 9.577 1.00 77.56 183 MET A O 1
ATOM 1468 N N . GLU A 1 184 ? 14.223 0.421 11.208 1.00 82.12 184 GLU A N 1
ATOM 1469 C CA . GLU A 1 184 ? 15.582 0.856 11.563 1.00 82.12 184 GLU A CA 1
ATOM 1470 C C . GLU A 1 184 ? 16.433 -0.338 12.007 1.00 82.12 184 GLU A C 1
ATOM 1472 O O . GLU A 1 184 ? 17.502 -0.560 11.449 1.00 82.12 184 GLU A O 1
ATOM 1477 N N . SER A 1 185 ? 15.917 -1.183 12.904 1.00 82.62 185 SER A N 1
ATOM 1478 C CA . SER A 1 185 ? 16.597 -2.404 13.352 1.00 82.62 185 SER A CA 1
ATOM 1479 C C . SER A 1 185 ? 16.838 -3.390 12.207 1.00 82.62 185 SER A C 1
ATOM 1481 O O . SER A 1 185 ? 17.919 -3.971 12.117 1.00 82.62 185 SER A O 1
ATOM 1483 N N . MET A 1 186 ? 15.876 -3.557 11.290 1.00 78.06 186 MET A N 1
ATOM 1484 C CA . MET A 1 186 ? 16.089 -4.373 10.095 1.00 78.06 186 MET A CA 1
ATOM 1485 C C . MET A 1 186 ? 17.243 -3.808 9.256 1.00 78.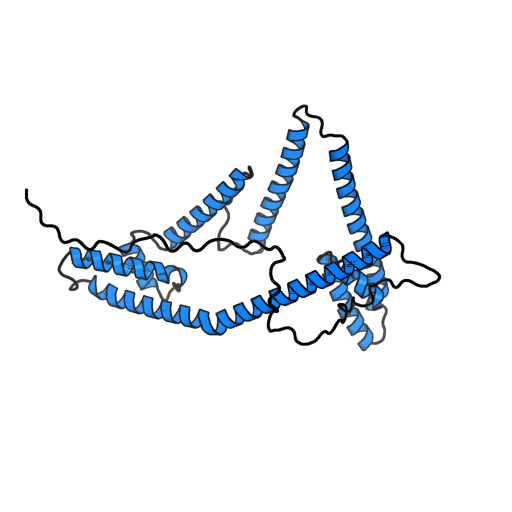06 186 MET A C 1
ATOM 1487 O O . MET A 1 186 ? 18.084 -4.570 8.785 1.00 78.06 186 MET A O 1
ATOM 1491 N N . PHE A 1 187 ? 17.315 -2.489 9.071 1.00 76.75 187 PHE A N 1
ATOM 1492 C CA . PHE A 1 187 ? 18.416 -1.856 8.346 1.00 76.75 187 PHE A CA 1
ATOM 1493 C C . PHE A 1 187 ? 19.755 -1.984 9.082 1.00 76.75 187 PHE A C 1
ATOM 1495 O O . PHE A 1 187 ? 20.754 -2.311 8.435 1.00 76.75 187 PHE A O 1
ATOM 1502 N N . GLU A 1 188 ? 19.780 -1.830 10.406 1.00 81.62 188 GLU A N 1
ATOM 1503 C CA . GLU A 1 188 ? 20.958 -2.055 11.250 1.00 81.62 188 GLU A CA 1
ATOM 1504 C C . GLU A 1 188 ? 21.477 -3.496 11.164 1.00 81.62 188 GLU A C 1
ATOM 1506 O O . GLU A 1 188 ? 22.690 -3.706 11.152 1.00 81.62 188 GLU A O 1
ATOM 1511 N N . ASP A 1 189 ? 20.605 -4.496 11.013 1.00 76.00 189 ASP A N 1
ATOM 1512 C CA . ASP A 1 189 ? 21.009 -5.890 10.774 1.00 76.00 189 ASP A CA 1
ATOM 1513 C C . ASP A 1 189 ? 21.694 -6.068 9.403 1.00 76.00 189 ASP A C 1
ATOM 1515 O O . ASP A 1 189 ? 22.624 -6.867 9.247 1.00 76.00 189 ASP A O 1
ATOM 1519 N N . PHE A 1 190 ? 21.305 -5.265 8.406 1.00 70.19 190 PHE A N 1
ATOM 1520 C CA . PHE A 1 190 ? 22.051 -5.087 7.149 1.00 70.19 190 PHE A CA 1
ATOM 1521 C C . PHE A 1 190 ? 23.237 -4.102 7.299 1.00 70.19 190 PHE A C 1
ATOM 1523 O O . PHE A 1 190 ? 23.933 -3.760 6.336 1.00 70.19 190 PHE A O 1
ATOM 1530 N N . GLY A 1 191 ? 23.501 -3.650 8.525 1.00 69.38 191 GLY A N 1
ATOM 1531 C CA . GLY A 1 191 ? 24.532 -2.709 8.951 1.00 69.38 191 GLY A CA 1
ATOM 1532 C C . GLY A 1 191 ? 24.302 -1.262 8.508 1.00 69.38 191 GLY A C 1
ATOM 1533 O O . GLY A 1 191 ? 25.224 -0.460 8.586 1.00 69.38 191 GLY A O 1
ATOM 1534 N N . LEU A 1 192 ? 23.142 -0.928 7.960 1.00 71.88 192 LEU A N 1
ATOM 1535 C CA . LEU A 1 192 ? 22.797 0.418 7.516 1.00 71.88 192 LEU A CA 1
ATOM 1536 C C . LEU A 1 192 ? 22.207 1.197 8.690 1.00 71.88 192 LEU A C 1
ATOM 1538 O O . LEU A 1 192 ? 21.100 0.908 9.121 1.00 71.88 192 LEU A O 1
ATOM 1542 N N . ASP A 1 193 ? 22.937 2.203 9.166 1.00 73.19 193 ASP A N 1
ATOM 1543 C CA . ASP A 1 193 ? 22.422 3.168 10.139 1.00 73.19 193 ASP A CA 1
ATOM 1544 C C . ASP A 1 193 ? 21.562 4.208 9.404 1.00 73.19 193 ASP A C 1
ATOM 1546 O O . ASP A 1 193 ? 22.059 5.114 8.713 1.00 73.19 193 ASP A O 1
ATOM 1550 N N . ILE A 1 194 ? 20.251 3.993 9.449 1.00 70.19 194 ILE A N 1
ATOM 1551 C CA . ILE A 1 194 ? 19.256 4.829 8.790 1.00 70.19 194 ILE A CA 1
ATOM 1552 C C . ILE A 1 194 ? 18.354 5.397 9.873 1.00 70.19 194 ILE A C 1
ATOM 1554 O O . ILE A 1 194 ? 17.603 4.666 10.499 1.00 70.19 194 ILE A O 1
ATOM 1558 N N . ASP A 1 195 ? 18.389 6.718 10.013 1.00 74.44 195 ASP A N 1
ATOM 1559 C CA . ASP A 1 195 ? 17.477 7.448 10.884 1.00 74.44 195 ASP A CA 1
ATOM 1560 C C . ASP A 1 195 ? 16.155 7.699 10.144 1.00 74.44 195 ASP A C 1
ATOM 1562 O O . ASP A 1 195 ? 16.091 8.443 9.149 1.00 74.44 195 ASP A O 1
ATOM 1566 N N . LEU A 1 196 ? 15.095 7.046 10.609 1.00 71.75 196 LEU A N 1
ATOM 1567 C CA . LEU A 1 196 ? 13.743 7.194 10.095 1.00 71.75 196 LEU A CA 1
ATOM 1568 C C . LEU A 1 196 ? 12.895 8.103 10.997 1.00 71.75 196 LEU A C 1
ATOM 1570 O O . LEU A 1 196 ? 11.711 8.266 10.709 1.00 71.75 196 LEU A O 1
ATOM 1574 N N . SER A 1 197 ? 13.449 8.733 12.042 1.00 69.81 197 SER A N 1
ATOM 1575 C CA . SER A 1 197 ? 12.696 9.561 13.005 1.00 69.81 197 SER A CA 1
ATOM 1576 C C . SER A 1 197 ? 11.912 10.717 12.366 1.00 69.81 197 SER A C 1
ATOM 1578 O O . SER A 1 197 ? 10.839 11.091 12.843 1.00 69.81 197 SER A O 1
ATOM 1580 N N . ASP A 1 198 ? 12.381 11.227 11.226 1.00 69.69 198 ASP A N 1
ATOM 1581 C CA . ASP A 1 198 ? 11.706 12.287 10.466 1.00 69.69 198 ASP A CA 1
ATOM 1582 C C . ASP A 1 198 ? 10.485 11.810 9.653 1.00 69.69 198 ASP A C 1
ATOM 1584 O O . ASP A 1 198 ? 9.747 12.635 9.111 1.00 69.69 198 ASP A O 1
ATOM 1588 N N . LEU A 1 199 ? 10.278 10.496 9.506 1.00 66.38 199 LEU A N 1
ATOM 1589 C CA . LEU A 1 199 ? 9.307 9.916 8.573 1.00 66.38 199 LEU A CA 1
ATOM 1590 C C . LEU A 1 199 ? 7.885 9.996 9.147 1.00 66.38 199 LEU A C 1
ATOM 1592 O O . LEU A 1 199 ? 7.563 9.317 10.119 1.00 66.38 199 LEU A O 1
ATOM 1596 N N . ARG A 1 200 ? 7.018 10.826 8.559 1.00 65.94 200 ARG A N 1
ATOM 1597 C CA . ARG A 1 200 ? 5.626 11.031 9.004 1.00 65.94 200 ARG A CA 1
ATOM 1598 C C . ARG A 1 200 ? 4.634 10.590 7.928 1.00 65.94 200 ARG A C 1
ATOM 1600 O O . ARG A 1 200 ? 4.888 10.786 6.744 1.00 65.94 200 ARG A O 1
ATOM 1607 N N . LEU A 1 201 ? 3.476 10.066 8.340 1.00 55.84 201 LEU A N 1
ATOM 1608 C CA . LEU A 1 201 ? 2.383 9.675 7.431 1.00 55.84 201 LEU A CA 1
ATOM 1609 C C . LEU A 1 201 ? 1.843 10.851 6.594 1.00 55.84 201 LEU A C 1
ATOM 1611 O O . LEU A 1 201 ? 1.349 10.648 5.493 1.00 55.84 201 LEU A O 1
ATOM 1615 N N . GLU A 1 202 ? 1.979 12.080 7.094 1.00 58.41 202 GLU A N 1
ATOM 1616 C CA . GLU A 1 202 ? 1.539 13.311 6.421 1.00 58.41 202 GLU A CA 1
ATOM 1617 C C . GLU A 1 202 ? 2.619 13.943 5.523 1.00 58.41 202 GLU A C 1
ATOM 1619 O O . GLU A 1 202 ? 2.486 15.088 5.085 1.00 58.41 202 GLU A O 1
ATOM 1624 N N . MET A 1 203 ? 3.730 13.244 5.267 1.00 64.44 203 MET A N 1
ATOM 1625 C CA . MET A 1 203 ? 4.749 13.751 4.350 1.00 64.44 203 MET A CA 1
ATOM 1626 C C . MET A 1 203 ? 4.203 13.821 2.922 1.00 64.44 203 MET A C 1
ATOM 1628 O O . MET A 1 203 ? 3.557 12.896 2.439 1.00 64.44 203 MET A O 1
ATOM 1632 N N . SER A 1 204 ? 4.518 14.915 2.225 1.00 69.75 204 SER A N 1
ATOM 1633 C CA . SER A 1 204 ? 4.311 15.017 0.778 1.00 69.75 204 SER A CA 1
ATOM 1634 C C . SER A 1 204 ? 5.057 13.893 0.052 1.00 69.75 204 SER A C 1
ATOM 1636 O O . SER A 1 204 ? 6.155 13.510 0.470 1.00 69.75 204 SER A O 1
ATOM 1638 N N . ASP A 1 205 ? 4.514 13.428 -1.074 1.00 69.19 205 ASP A N 1
ATOM 1639 C CA . ASP A 1 205 ? 5.154 12.447 -1.961 1.00 69.19 205 ASP A CA 1
ATOM 1640 C C . ASP A 1 205 ? 6.598 12.843 -2.315 1.00 69.19 205 ASP A C 1
ATOM 1642 O O . ASP A 1 205 ? 7.488 11.996 -2.390 1.00 69.19 205 ASP A O 1
ATOM 1646 N N . GLU A 1 206 ? 6.860 14.144 -2.466 1.00 73.44 206 GLU A N 1
ATOM 1647 C CA . GLU A 1 206 ? 8.197 14.686 -2.728 1.00 73.44 206 GLU A CA 1
ATOM 1648 C C . GLU A 1 206 ? 9.157 14.467 -1.549 1.00 73.44 206 GLU A C 1
ATOM 1650 O O . GLU A 1 206 ? 10.321 14.113 -1.738 1.00 73.44 206 GLU A O 1
ATOM 1655 N N . ALA A 1 207 ? 8.663 14.612 -0.319 1.00 71.44 207 ALA A N 1
ATOM 1656 C CA . ALA A 1 207 ? 9.453 14.417 0.889 1.00 71.44 207 ALA A CA 1
ATOM 1657 C C . ALA A 1 207 ? 9.716 12.922 1.158 1.00 71.44 207 ALA A C 1
ATOM 1659 O O . ALA A 1 207 ? 10.821 12.558 1.566 1.00 71.44 207 ALA A O 1
ATOM 1660 N N . MET A 1 208 ? 8.751 12.044 0.852 1.00 70.38 208 MET A N 1
ATOM 1661 C CA . MET A 1 208 ? 8.966 10.591 0.852 1.00 70.38 208 MET A CA 1
ATOM 1662 C C . MET A 1 208 ? 9.991 10.166 -0.207 1.00 70.38 208 MET A C 1
ATOM 1664 O O . MET A 1 208 ? 10.896 9.386 0.091 1.00 70.38 208 MET A O 1
ATOM 1668 N N . ALA A 1 209 ? 9.898 10.707 -1.425 1.00 73.38 209 ALA A N 1
ATOM 1669 C CA . ALA A 1 209 ? 10.854 10.428 -2.494 1.00 73.38 209 ALA A CA 1
ATOM 1670 C C . ALA A 1 209 ? 12.273 10.907 -2.142 1.00 73.38 209 ALA A C 1
ATOM 1672 O O . ALA A 1 209 ? 13.242 10.197 -2.412 1.00 73.38 209 ALA A O 1
ATOM 1673 N N . ALA A 1 210 ? 12.402 12.067 -1.492 1.00 77.88 210 ALA A N 1
ATOM 1674 C CA . ALA A 1 210 ? 13.683 12.582 -1.016 1.00 77.88 210 ALA A CA 1
ATOM 1675 C C . ALA A 1 210 ? 14.315 11.673 0.055 1.00 77.88 210 ALA A C 1
ATOM 1677 O O . ALA A 1 210 ? 15.491 11.332 -0.065 1.00 77.88 210 ALA A O 1
ATOM 1678 N N . LYS A 1 211 ? 13.540 11.205 1.047 1.00 73.31 211 LYS A N 1
ATOM 1679 C CA . LYS A 1 211 ? 14.015 10.223 2.047 1.00 73.31 211 LYS A CA 1
ATOM 1680 C C . LYS A 1 211 ? 14.389 8.884 1.405 1.00 73.31 211 LYS A C 1
ATOM 1682 O O . LYS A 1 211 ? 15.408 8.298 1.761 1.00 73.31 211 LYS A O 1
ATOM 1687 N N . ALA A 1 212 ? 13.609 8.405 0.435 1.00 76.19 212 ALA A N 1
ATOM 1688 C CA . ALA A 1 212 ? 13.927 7.182 -0.302 1.00 76.19 212 ALA A CA 1
ATOM 1689 C C . ALA A 1 212 ? 15.224 7.321 -1.120 1.00 76.19 212 ALA A C 1
ATOM 1691 O O . ALA A 1 212 ? 16.013 6.378 -1.193 1.00 76.19 212 ALA A O 1
ATOM 1692 N N . ALA A 1 213 ? 15.472 8.498 -1.701 1.00 78.62 213 ALA A N 1
ATOM 1693 C CA . ALA A 1 213 ? 16.722 8.806 -2.387 1.00 78.62 213 ALA A CA 1
ATOM 1694 C C . ALA A 1 213 ? 17.908 8.871 -1.411 1.00 78.62 213 ALA A C 1
ATOM 1696 O O . ALA A 1 213 ? 18.928 8.240 -1.673 1.00 78.62 213 ALA A O 1
ATOM 1697 N N . GLU A 1 214 ? 17.756 9.536 -0.258 1.00 79.50 214 GLU A N 1
ATOM 1698 C CA . GLU A 1 214 ? 18.776 9.566 0.802 1.00 79.50 214 GLU A CA 1
ATOM 1699 C C . GLU A 1 214 ? 19.134 8.146 1.265 1.00 79.50 214 GLU A C 1
ATOM 1701 O O . GLU A 1 214 ? 20.309 7.791 1.371 1.00 79.50 214 GLU A O 1
ATOM 1706 N N . MET A 1 215 ? 18.122 7.302 1.481 1.00 76.44 215 MET A N 1
ATOM 1707 C CA . MET A 1 215 ? 18.304 5.900 1.843 1.00 76.44 215 MET A CA 1
ATOM 1708 C C . MET A 1 215 ? 19.057 5.129 0.753 1.00 76.44 215 MET A C 1
ATOM 1710 O O . MET A 1 215 ? 20.015 4.416 1.049 1.00 76.44 215 MET A O 1
ATOM 1714 N N . ALA A 1 216 ? 18.664 5.288 -0.514 1.00 76.25 216 ALA A N 1
ATOM 1715 C CA . ALA A 1 216 ? 19.337 4.647 -1.640 1.00 76.25 216 ALA A CA 1
ATOM 1716 C C . ALA A 1 216 ? 20.805 5.088 -1.762 1.00 76.25 216 ALA A C 1
ATOM 1718 O O . ALA A 1 216 ? 21.671 4.261 -2.059 1.00 76.25 216 ALA A O 1
ATOM 1719 N N . ASP A 1 217 ? 21.099 6.359 -1.493 1.00 80.00 217 ASP A N 1
ATOM 1720 C CA . ASP A 1 217 ? 22.457 6.891 -1.500 1.00 80.00 217 ASP A CA 1
ATOM 1721 C C . ASP A 1 217 ? 23.277 6.383 -0.311 1.00 80.00 217 ASP A C 1
ATOM 1723 O O . ASP A 1 217 ? 24.423 5.987 -0.514 1.00 80.00 217 ASP A O 1
ATOM 1727 N N . ARG A 1 218 ? 22.710 6.279 0.901 1.00 75.44 218 ARG A N 1
ATOM 1728 C CA . ARG A 1 218 ? 23.390 5.641 2.048 1.00 75.44 218 ARG A CA 1
ATOM 1729 C C . ARG A 1 218 ? 23.688 4.169 1.788 1.00 75.44 218 ARG A C 1
ATOM 1731 O O . ARG A 1 218 ? 24.786 3.708 2.092 1.00 75.44 218 ARG A O 1
ATOM 1738 N N . ILE A 1 219 ? 22.754 3.440 1.173 1.00 76.44 219 ILE A N 1
ATOM 1739 C CA . ILE A 1 219 ? 22.965 2.046 0.756 1.00 76.44 219 ILE A CA 1
ATOM 1740 C C . ILE A 1 219 ? 24.126 1.955 -0.236 1.00 76.44 219 ILE A C 1
ATOM 1742 O O . ILE A 1 219 ? 24.990 1.092 -0.088 1.00 76.44 219 ILE A O 1
ATOM 1746 N N . ARG A 1 220 ? 24.185 2.858 -1.224 1.00 77.25 220 ARG A N 1
ATOM 1747 C CA . ARG A 1 220 ? 25.297 2.918 -2.185 1.00 77.25 220 ARG A CA 1
ATOM 1748 C C . ARG A 1 220 ? 26.614 3.266 -1.511 1.00 77.25 220 ARG A C 1
ATOM 1750 O O . ARG A 1 220 ? 27.579 2.541 -1.699 1.00 77.25 220 ARG A O 1
ATOM 1757 N N . GLN A 1 221 ? 26.647 4.309 -0.687 1.00 76.12 221 GLN A N 1
ATOM 1758 C CA . GLN A 1 221 ? 27.850 4.731 0.027 1.00 76.12 221 GLN A CA 1
ATOM 1759 C C . GLN A 1 221 ? 28.361 3.639 0.956 1.00 76.12 221 GLN A C 1
ATOM 1761 O O . GLN A 1 221 ? 29.563 3.424 1.027 1.00 76.12 221 GLN A O 1
ATOM 1766 N N . LYS A 1 222 ? 27.477 2.915 1.645 1.00 71.06 222 LYS A N 1
ATOM 1767 C CA . LYS A 1 222 ? 27.890 1.803 2.494 1.00 71.06 222 LYS A CA 1
ATOM 1768 C C . LYS A 1 222 ? 28.344 0.599 1.682 1.00 71.06 222 LYS A C 1
ATOM 1770 O O . LYS A 1 222 ? 29.341 -0.007 2.048 1.00 71.06 222 LYS A O 1
ATOM 1775 N N . ALA A 1 223 ? 27.690 0.284 0.566 1.00 70.94 223 ALA A N 1
ATOM 1776 C CA . ALA A 1 223 ? 28.189 -0.726 -0.361 1.00 70.94 223 ALA A CA 1
ATOM 1777 C C . ALA A 1 223 ? 29.592 -0.352 -0.870 1.00 70.94 223 ALA A C 1
ATOM 1779 O O . ALA A 1 223 ? 30.478 -1.197 -0.862 1.00 70.94 223 ALA A O 1
ATOM 1780 N N . GLU A 1 224 ? 29.824 0.920 -1.203 1.00 74.19 224 GLU A N 1
ATOM 1781 C CA . GLU A 1 224 ? 31.126 1.467 -1.601 1.00 74.19 224 GLU A CA 1
ATOM 1782 C C . GLU A 1 224 ? 32.142 1.484 -0.441 1.00 74.19 224 GLU A C 1
ATOM 1784 O O . GLU A 1 224 ? 33.325 1.225 -0.649 1.00 74.19 224 GLU A O 1
ATOM 1789 N N . GLN A 1 225 ? 31.719 1.746 0.798 1.00 67.38 225 GLN A N 1
ATOM 1790 C CA . GLN A 1 225 ? 32.579 1.726 1.986 1.00 67.38 225 GLN A CA 1
ATOM 1791 C C . GLN A 1 225 ? 32.914 0.306 2.436 1.00 67.38 225 GLN A C 1
ATOM 1793 O O . GLN A 1 225 ? 34.052 0.050 2.797 1.00 67.38 225 GLN A O 1
ATOM 1798 N N . GLU A 1 226 ? 31.979 -0.641 2.394 1.00 62.25 226 GLU A N 1
ATOM 1799 C CA . GLU A 1 226 ? 32.262 -2.067 2.576 1.00 62.25 226 GLU A CA 1
ATOM 1800 C C . GLU A 1 226 ? 33.179 -2.559 1.462 1.00 62.25 226 GLU A C 1
ATOM 1802 O O . GLU A 1 226 ? 34.117 -3.316 1.709 1.00 62.25 226 GLU A O 1
ATOM 1807 N N . GLU A 1 227 ? 32.978 -2.065 0.242 1.00 59.06 227 GLU A N 1
ATOM 1808 C CA . GLU A 1 227 ? 33.858 -2.315 -0.880 1.00 59.06 227 GLU A CA 1
ATOM 1809 C C . GLU A 1 227 ? 35.285 -1.798 -0.606 1.00 59.06 227 GLU A C 1
ATOM 1811 O O . GLU A 1 227 ? 36.239 -2.542 -0.864 1.00 59.06 227 GLU A O 1
ATOM 1816 N N . GLN A 1 228 ? 35.435 -0.594 -0.038 1.00 58.84 228 GLN A N 1
ATOM 1817 C CA . GLN A 1 228 ? 36.703 0.049 0.346 1.00 58.84 228 GLN A CA 1
ATOM 1818 C C . GLN A 1 228 ? 37.348 -0.554 1.612 1.00 58.84 228 GLN A C 1
ATOM 1820 O O . GLN A 1 228 ? 38.544 -0.830 1.621 1.00 58.84 228 GLN A O 1
ATOM 1825 N N . ALA A 1 229 ? 36.588 -0.879 2.653 1.00 57.06 229 ALA A N 1
ATOM 1826 C CA . ALA A 1 229 ? 37.067 -1.543 3.869 1.00 57.06 229 ALA A CA 1
ATOM 1827 C C . ALA A 1 229 ? 37.486 -3.000 3.590 1.00 57.06 229 ALA A C 1
ATOM 1829 O O . ALA A 1 229 ? 38.441 -3.521 4.178 1.00 57.06 229 ALA A O 1
ATOM 1830 N N . PHE A 1 230 ? 36.835 -3.655 2.621 1.00 48.06 230 PHE A N 1
ATOM 1831 C CA . PHE A 1 230 ? 37.294 -4.922 2.048 1.00 48.06 230 PHE A CA 1
ATOM 1832 C C . PHE A 1 230 ? 38.580 -4.753 1.214 1.00 48.06 230 PHE A C 1
ATOM 1834 O O . PHE A 1 230 ? 39.326 -5.719 1.052 1.00 48.06 230 PHE A O 1
ATOM 1841 N N . HIS A 1 231 ? 38.875 -3.550 0.705 1.00 49.34 231 HIS A N 1
ATOM 1842 C CA . HIS A 1 231 ? 40.157 -3.215 0.072 1.00 49.34 231 HIS A CA 1
ATOM 1843 C C . HIS A 1 231 ? 41.281 -2.874 1.074 1.00 49.34 231 HIS A C 1
ATOM 1845 O O . HIS A 1 231 ? 42.444 -3.094 0.734 1.00 49.34 231 HIS A O 1
ATOM 1851 N N . GLU A 1 232 ? 40.971 -2.385 2.283 1.00 49.56 232 GLU A N 1
ATOM 1852 C CA . GLU A 1 232 ? 41.970 -2.000 3.303 1.00 49.56 232 GLU A CA 1
ATOM 1853 C C . GLU A 1 232 ? 42.461 -3.157 4.187 1.00 49.56 232 GLU A C 1
ATOM 1855 O O . GLU A 1 232 ? 43.612 -3.157 4.634 1.00 49.56 232 GLU A O 1
ATOM 1860 N N . ARG A 1 233 ? 41.655 -4.206 4.405 1.00 46.84 233 ARG A N 1
ATOM 1861 C CA . ARG A 1 233 ? 42.195 -5.459 4.959 1.00 46.84 233 ARG A CA 1
ATOM 1862 C C . ARG A 1 233 ? 43.093 -6.102 3.898 1.00 46.84 233 ARG A C 1
ATOM 1864 O O . ARG A 1 233 ? 42.649 -6.255 2.762 1.00 46.84 233 ARG A O 1
ATOM 1871 N N . PRO A 1 234 ? 44.323 -6.553 4.216 1.00 46.09 234 PRO A N 1
ATOM 1872 C CA . PRO A 1 234 ? 45.244 -7.107 3.230 1.00 46.09 234 PRO A CA 1
ATOM 1873 C C . PRO A 1 234 ? 44.820 -8.531 2.837 1.00 46.09 234 PRO A C 1
ATOM 1875 O O . PRO A 1 234 ? 45.481 -9.525 3.122 1.00 46.09 234 PRO A O 1
ATOM 1878 N N . ARG A 1 235 ? 43.694 -8.641 2.139 1.00 53.22 235 ARG A N 1
ATOM 1879 C CA . ARG A 1 235 ? 43.356 -9.742 1.250 1.00 53.22 235 ARG A CA 1
ATOM 1880 C C . ARG A 1 235 ? 43.020 -9.100 -0.078 1.00 53.22 235 ARG A C 1
ATOM 1882 O O . ARG A 1 235 ? 41.887 -8.716 -0.323 1.00 53.22 235 ARG A O 1
ATOM 1889 N N . ARG A 1 236 ? 44.054 -8.967 -0.914 1.00 49.59 236 ARG A N 1
ATOM 1890 C CA . ARG A 1 236 ? 43.965 -8.530 -2.312 1.00 49.59 236 ARG A CA 1
ATOM 1891 C C . ARG A 1 236 ? 42.651 -9.030 -2.921 1.00 49.59 236 ARG A C 1
ATOM 1893 O O . ARG A 1 236 ? 42.519 -10.241 -3.121 1.00 49.59 236 ARG A O 1
ATOM 1900 N N . LYS A 1 237 ? 41.710 -8.126 -3.241 1.00 51.34 237 LYS A N 1
ATOM 1901 C CA . LYS A 1 237 ? 40.640 -8.455 -4.191 1.00 51.34 237 LYS A CA 1
ATOM 1902 C C . LYS A 1 237 ? 41.336 -9.072 -5.394 1.00 51.34 237 LYS A C 1
ATOM 1904 O O . LYS A 1 237 ? 42.287 -8.497 -5.928 1.00 51.34 237 LYS A O 1
ATOM 1909 N N . SER A 1 238 ? 40.966 -10.305 -5.735 1.00 58.44 238 SER A N 1
ATOM 1910 C CA . SER A 1 238 ? 41.608 -10.998 -6.848 1.00 58.44 238 SER A CA 1
ATOM 1911 C C . SER A 1 238 ? 41.487 -10.100 -8.074 1.00 58.44 238 SER A C 1
ATOM 1913 O O . SER A 1 238 ? 40.422 -9.529 -8.291 1.00 58.44 238 SER A O 1
ATOM 1915 N N . LYS A 1 239 ? 42.541 -9.989 -8.888 1.00 58.53 239 LYS A N 1
ATOM 1916 C CA . LYS A 1 239 ? 42.530 -9.244 -10.161 1.00 58.53 239 LYS A CA 1
ATOM 1917 C C . LYS A 1 239 ? 41.251 -9.518 -10.981 1.00 58.53 239 LYS A C 1
ATOM 1919 O O . LYS A 1 239 ? 40.680 -8.616 -11.573 1.00 58.53 239 LYS A O 1
ATOM 1924 N N . LYS A 1 240 ? 40.727 -10.746 -10.868 1.00 60.19 240 LYS A N 1
ATOM 1925 C CA . LYS A 1 240 ? 39.468 -11.220 -11.459 1.00 60.19 240 LYS A CA 1
ATOM 1926 C C . LYS A 1 240 ? 38.185 -10.528 -10.975 1.00 60.19 240 LYS A C 1
ATOM 1928 O O . LYS A 1 240 ? 37.194 -10.603 -11.687 1.00 60.19 240 LYS A O 1
ATOM 1933 N N . GLN A 1 241 ? 38.136 -9.960 -9.773 1.00 59.16 241 GLN A N 1
ATOM 1934 C CA . GLN A 1 241 ? 36.934 -9.321 -9.221 1.00 59.16 241 GLN A CA 1
ATOM 1935 C C . GLN A 1 241 ? 36.827 -7.863 -9.680 1.00 59.16 241 GLN A C 1
ATOM 1937 O O . GLN A 1 241 ? 35.775 -7.492 -10.186 1.00 59.16 241 GLN A O 1
ATOM 1942 N N . LEU A 1 242 ? 37.932 -7.106 -9.645 1.00 66.38 242 LEU A N 1
ATOM 1943 C CA . LEU A 1 242 ? 38.008 -5.777 -10.270 1.00 66.38 242 LEU A CA 1
ATOM 1944 C C . LEU A 1 242 ? 37.775 -5.855 -11.784 1.00 66.38 242 LEU A C 1
ATOM 1946 O O . LEU A 1 242 ? 36.943 -5.135 -12.315 1.00 66.38 242 LEU A O 1
ATOM 1950 N N . GLU A 1 243 ? 38.407 -6.815 -12.472 1.00 71.50 243 GLU A N 1
ATOM 1951 C CA . GLU A 1 243 ? 38.164 -7.036 -13.907 1.00 71.50 243 GLU A CA 1
ATOM 1952 C C . GLU A 1 243 ? 36.694 -7.373 -14.214 1.00 71.50 243 GLU A C 1
ATOM 1954 O O . GLU A 1 243 ? 36.198 -7.058 -15.293 1.00 71.50 243 GLU A O 1
ATOM 1959 N N . ARG A 1 244 ? 35.972 -8.029 -13.294 1.00 71.69 244 ARG A N 1
ATOM 1960 C CA . ARG A 1 244 ? 34.541 -8.325 -13.472 1.00 71.69 244 ARG A CA 1
ATOM 1961 C C . ARG A 1 244 ? 33.684 -7.084 -13.301 1.00 71.69 244 ARG A C 1
ATOM 1963 O O . ARG A 1 244 ? 32.733 -6.929 -14.058 1.00 71.69 244 ARG A O 1
ATOM 1970 N N . GLU A 1 245 ? 33.999 -6.245 -12.330 1.00 73.44 245 GLU A N 1
ATOM 1971 C CA . GLU A 1 245 ? 33.240 -5.038 -12.032 1.00 73.44 245 GLU A CA 1
ATOM 1972 C C . GLU A 1 245 ? 33.459 -3.946 -13.079 1.00 73.44 245 GLU A C 1
ATOM 1974 O O . GLU A 1 245 ? 32.484 -3.423 -13.613 1.00 73.44 245 GLU A O 1
ATOM 1979 N N . ASP A 1 246 ? 34.708 -3.704 -13.485 1.00 75.38 246 ASP A N 1
ATOM 1980 C CA . ASP A 1 246 ? 35.025 -2.806 -14.600 1.00 75.38 246 ASP A CA 1
ATOM 1981 C C . ASP A 1 246 ? 34.342 -3.274 -15.883 1.00 75.38 246 ASP A C 1
ATOM 1983 O O . ASP A 1 246 ? 33.775 -2.476 -16.629 1.00 75.38 246 ASP A O 1
ATOM 1987 N N . ARG A 1 247 ? 34.311 -4.590 -16.118 1.00 72.81 247 ARG A N 1
ATOM 1988 C CA . ARG A 1 247 ? 33.572 -5.159 -17.246 1.00 72.81 247 ARG A CA 1
ATOM 1989 C C . ARG A 1 247 ? 32.065 -4.935 -17.116 1.00 72.81 247 ARG A C 1
ATOM 1991 O O . ARG A 1 247 ? 31.426 -4.678 -18.127 1.00 72.81 247 ARG A O 1
ATOM 1998 N N . MET A 1 248 ? 31.484 -5.023 -15.919 1.00 70.12 248 MET A N 1
ATOM 1999 C CA . MET A 1 248 ? 30.058 -4.732 -15.712 1.00 70.12 248 MET A CA 1
ATOM 2000 C C . MET A 1 248 ? 29.744 -3.251 -15.947 1.00 70.12 248 MET A C 1
ATOM 2002 O O . MET A 1 248 ? 28.809 -2.960 -16.690 1.00 70.12 248 MET A O 1
ATOM 2006 N N . LYS A 1 249 ? 30.563 -2.332 -15.421 1.00 74.06 249 LYS A N 1
ATOM 2007 C CA . LYS A 1 249 ? 30.431 -0.883 -15.653 1.00 74.06 249 LYS A CA 1
ATOM 2008 C C . LYS A 1 249 ? 30.552 -0.545 -17.140 1.00 74.06 249 LYS A C 1
ATOM 2010 O O . LYS A 1 249 ? 29.696 0.142 -17.687 1.00 74.06 249 LYS A O 1
ATOM 2015 N N . GLN A 1 250 ? 31.538 -1.115 -17.834 1.00 73.56 250 GLN A N 1
ATOM 2016 C CA . GLN A 1 250 ? 31.697 -0.935 -19.281 1.00 73.56 250 GLN A CA 1
ATOM 2017 C C . GLN A 1 250 ? 30.508 -1.484 -20.079 1.00 73.56 250 GLN A C 1
ATOM 2019 O O . GLN A 1 250 ? 30.084 -0.861 -21.051 1.00 73.56 250 GLN A O 1
ATOM 2024 N N . VAL A 1 251 ? 29.945 -2.628 -19.676 1.00 73.44 251 VAL A N 1
ATOM 2025 C CA . VAL A 1 251 ? 28.743 -3.195 -20.307 1.00 73.44 251 VAL A CA 1
ATOM 2026 C C . VAL A 1 251 ? 27.530 -2.291 -20.085 1.00 73.44 251 VAL A C 1
ATOM 2028 O O . VAL A 1 251 ? 26.758 -2.069 -21.017 1.00 73.44 251 VAL A O 1
ATOM 2031 N N . GLU A 1 252 ? 27.363 -1.733 -18.887 1.00 74.38 252 GLU A N 1
ATOM 2032 C CA . GLU A 1 252 ? 26.255 -0.828 -18.584 1.00 74.38 252 GLU A CA 1
ATOM 2033 C C . GLU A 1 252 ? 26.387 0.511 -19.323 1.00 74.38 252 GLU A C 1
ATOM 2035 O O . GLU A 1 252 ? 25.419 0.990 -19.915 1.00 74.38 252 GLU A O 1
ATOM 2040 N N . GLU A 1 253 ? 27.587 1.088 -19.379 1.00 75.88 253 GLU A N 1
ATOM 2041 C CA . GLU A 1 253 ? 27.857 2.285 -20.173 1.00 75.88 253 GLU A CA 1
ATOM 2042 C C . GLU A 1 253 ? 27.625 2.045 -21.665 1.00 75.88 253 GLU A C 1
ATOM 2044 O O . GLU A 1 253 ? 27.000 2.870 -22.334 1.00 75.88 253 GLU A O 1
ATOM 2049 N N . ALA A 1 254 ? 28.089 0.910 -22.196 1.00 73.69 254 ALA A N 1
ATOM 2050 C CA . ALA A 1 254 ? 27.840 0.531 -23.581 1.00 73.69 254 ALA A CA 1
ATOM 2051 C C . ALA A 1 254 ? 26.335 0.377 -23.851 1.00 73.69 254 ALA A C 1
ATOM 2053 O O . ALA A 1 254 ? 25.844 0.868 -24.870 1.00 73.69 254 ALA A O 1
ATOM 2054 N N . ARG A 1 255 ? 25.583 -0.217 -22.913 1.00 75.81 255 ARG A N 1
ATOM 2055 C CA . ARG A 1 255 ? 24.118 -0.311 -22.976 1.00 75.81 255 ARG A CA 1
ATOM 2056 C C . ARG A 1 255 ? 23.470 1.076 -23.000 1.00 75.81 255 ARG A C 1
ATOM 2058 O O . ARG A 1 255 ? 22.652 1.336 -23.878 1.00 75.81 255 ARG A O 1
ATOM 2065 N N . ARG A 1 256 ? 23.851 1.983 -22.093 1.00 75.81 256 ARG A N 1
ATOM 2066 C CA . ARG A 1 256 ? 23.315 3.358 -22.038 1.00 75.81 256 ARG A CA 1
ATOM 2067 C C . ARG A 1 256 ? 23.624 4.140 -23.315 1.00 75.81 256 ARG A C 1
ATOM 2069 O O . ARG A 1 256 ? 22.742 4.796 -23.862 1.00 75.81 256 ARG A O 1
ATOM 2076 N N . ARG A 1 257 ? 24.854 4.032 -23.832 1.00 75.12 257 ARG A N 1
ATOM 2077 C CA . ARG A 1 257 ? 25.261 4.662 -25.101 1.00 75.12 257 ARG A CA 1
ATOM 2078 C C . ARG A 1 257 ? 24.472 4.104 -26.287 1.00 75.12 257 ARG A C 1
ATOM 2080 O O . ARG A 1 257 ? 24.059 4.880 -27.144 1.00 75.12 257 ARG A O 1
ATOM 2087 N N . SER A 1 258 ? 24.225 2.794 -26.318 1.00 74.44 258 SER A N 1
ATOM 2088 C CA . SER A 1 258 ? 23.410 2.147 -27.353 1.00 74.44 258 SER A CA 1
ATOM 2089 C C . SER A 1 258 ? 21.957 2.634 -27.318 1.00 74.44 258 SER A C 1
ATOM 2091 O O . SER A 1 258 ? 21.453 3.068 -28.350 1.00 74.44 258 SER A O 1
ATOM 2093 N N . ILE A 1 259 ? 21.327 2.671 -26.138 1.00 76.31 259 ILE A N 1
ATOM 2094 C CA . ILE A 1 259 ? 19.961 3.191 -25.949 1.00 76.31 259 ILE A CA 1
ATOM 2095 C C . ILE A 1 259 ? 19.866 4.661 -26.389 1.00 76.31 259 ILE A C 1
ATOM 2097 O O . ILE A 1 259 ? 18.972 5.028 -27.148 1.00 76.31 259 ILE A O 1
ATOM 2101 N N . ALA A 1 260 ? 20.819 5.503 -25.973 1.00 75.69 260 ALA A N 1
ATOM 2102 C CA . ALA A 1 260 ? 20.850 6.916 -26.349 1.00 75.69 260 ALA A CA 1
ATOM 2103 C C . ALA A 1 260 ? 21.080 7.138 -27.854 1.00 75.69 260 ALA A C 1
ATOM 2105 O O . ALA A 1 260 ? 20.567 8.108 -28.413 1.00 75.69 260 ALA A O 1
ATOM 2106 N N . SER A 1 261 ? 21.841 6.262 -28.519 1.00 76.44 261 SER A N 1
ATOM 2107 C CA . SER A 1 261 ? 22.027 6.313 -29.973 1.00 76.44 261 SER A CA 1
ATOM 2108 C C . SER A 1 261 ? 20.729 5.994 -30.712 1.00 76.44 261 SER A C 1
ATOM 2110 O O . SER A 1 261 ? 20.324 6.784 -31.562 1.00 76.44 261 SER A O 1
ATOM 2112 N N . ILE A 1 262 ? 20.056 4.896 -30.342 1.00 75.06 262 ILE A N 1
ATOM 2113 C CA . ILE A 1 262 ? 18.786 4.468 -30.952 1.00 75.06 262 ILE A CA 1
ATOM 2114 C C . ILE A 1 262 ? 17.725 5.560 -30.767 1.00 75.06 262 ILE A C 1
ATOM 2116 O O . ILE A 1 262 ? 17.100 5.989 -31.734 1.00 75.06 262 ILE A O 1
ATOM 2120 N N . TYR A 1 263 ? 17.607 6.116 -29.556 1.00 76.44 263 TYR A N 1
ATOM 2121 C CA . TYR A 1 263 ? 16.703 7.234 -29.280 1.00 76.44 263 TYR A CA 1
ATOM 2122 C C . TYR A 1 263 ? 16.978 8.453 -30.172 1.00 76.44 263 TYR A C 1
ATOM 2124 O O . TYR A 1 263 ? 16.058 8.994 -30.776 1.00 76.44 263 TYR A O 1
ATOM 2132 N N . LYS A 1 264 ? 18.242 8.883 -30.301 1.00 77.12 264 LYS A N 1
ATOM 2133 C CA . LYS A 1 264 ? 18.608 10.029 -31.155 1.00 77.12 264 LYS A CA 1
ATOM 2134 C C . LYS A 1 264 ? 18.311 9.775 -32.633 1.00 77.12 264 LYS A C 1
ATOM 2136 O O . LYS A 1 264 ? 17.933 10.710 -33.337 1.00 77.12 264 LYS A O 1
ATOM 2141 N N . GLN A 1 265 ? 18.500 8.544 -33.108 1.00 75.12 265 GLN A N 1
ATOM 2142 C CA . GLN A 1 265 ? 18.195 8.160 -34.486 1.00 75.12 265 GLN A CA 1
ATOM 2143 C C . GLN A 1 265 ? 16.685 8.203 -34.741 1.00 75.12 265 GLN A C 1
ATOM 2145 O O . GLN A 1 265 ? 16.262 8.863 -35.687 1.00 75.12 265 GLN A O 1
ATOM 2150 N N . LEU A 1 266 ? 15.881 7.616 -33.853 1.00 71.94 266 LEU A N 1
ATOM 2151 C CA . LEU A 1 266 ? 14.420 7.621 -33.961 1.00 71.94 266 LEU A CA 1
ATOM 2152 C C . LEU A 1 266 ? 13.832 9.025 -33.810 1.00 71.94 266 LEU A C 1
ATOM 2154 O O . LEU A 1 266 ? 13.037 9.447 -34.644 1.00 71.94 266 LEU A O 1
ATOM 2158 N N . ALA A 1 267 ? 14.295 9.804 -32.831 1.00 75.31 267 ALA A N 1
ATOM 2159 C CA . ALA A 1 267 ? 13.835 11.173 -32.606 1.00 75.31 267 ALA A CA 1
ATOM 2160 C C . ALA A 1 267 ? 14.106 12.092 -33.807 1.00 75.31 267 ALA A C 1
ATOM 2162 O O . ALA A 1 267 ? 13.308 12.978 -34.094 1.00 75.31 267 ALA A O 1
ATOM 2163 N N . LYS A 1 268 ? 15.209 11.881 -34.541 1.00 73.38 268 LYS A N 1
ATOM 2164 C CA . LYS A 1 268 ? 15.530 12.661 -35.747 1.00 73.38 268 LYS A CA 1
ATOM 2165 C C . LYS A 1 268 ? 14.571 12.370 -36.904 1.00 73.38 268 LYS A C 1
ATOM 2167 O O . LYS A 1 268 ? 14.314 13.257 -37.713 1.00 73.38 268 LYS A O 1
ATOM 2172 N N . VAL A 1 269 ? 14.078 11.139 -37.006 1.00 71.56 269 VAL A N 1
ATOM 2173 C CA . VAL A 1 269 ? 13.233 10.694 -38.122 1.00 71.56 269 VAL A CA 1
ATOM 2174 C C . VAL A 1 269 ? 11.740 10.898 -37.814 1.00 71.56 269 VAL A C 1
ATOM 2176 O O . VAL A 1 269 ? 10.967 11.281 -38.695 1.00 71.56 269 VAL A O 1
ATOM 2179 N N . LEU A 1 270 ? 11.349 10.731 -36.551 1.00 65.94 270 LEU A N 1
ATOM 2180 C CA . LEU A 1 270 ? 9.974 10.861 -36.063 1.00 65.94 270 LEU A CA 1
ATOM 2181 C C . LEU A 1 270 ? 9.613 12.287 -35.607 1.00 65.94 270 LEU A C 1
ATOM 2183 O O . LEU A 1 270 ? 8.500 12.505 -35.132 1.00 65.94 270 LEU A O 1
ATOM 2187 N N . HIS A 1 271 ? 10.508 13.274 -35.758 1.00 69.62 271 HIS A N 1
ATOM 2188 C CA . HIS A 1 271 ? 10.246 14.633 -35.279 1.00 69.62 271 HIS A CA 1
ATOM 2189 C C . HIS A 1 271 ? 9.046 15.279 -36.011 1.00 69.62 271 HIS A C 1
ATOM 2191 O O . HIS A 1 271 ? 9.059 15.372 -37.245 1.00 69.62 271 HIS A O 1
ATOM 2197 N N . PRO A 1 272 ? 8.021 15.767 -35.284 1.00 62.31 272 PRO A N 1
ATOM 2198 C CA . PRO A 1 272 ? 6.773 16.251 -35.879 1.00 62.31 272 PRO A CA 1
ATOM 2199 C C . PRO A 1 272 ? 6.899 17.581 -36.649 1.00 62.31 272 PRO A C 1
ATOM 2201 O O . PRO A 1 272 ? 6.036 17.861 -37.479 1.00 62.31 272 PRO A O 1
ATOM 2204 N N . ASP A 1 273 ? 7.972 18.364 -36.450 1.00 63.81 273 ASP A N 1
ATOM 2205 C CA . ASP A 1 273 ? 8.193 19.643 -37.170 1.00 63.81 273 ASP A CA 1
ATOM 2206 C C . ASP A 1 273 ? 8.425 19.494 -38.681 1.00 63.81 273 ASP A C 1
ATOM 2208 O O . ASP A 1 273 ? 8.330 20.474 -39.417 1.00 63.81 273 ASP A O 1
ATOM 2212 N N . LEU A 1 274 ? 8.757 18.295 -39.167 1.00 56.75 274 LEU A N 1
ATOM 2213 C CA . LEU A 1 274 ? 9.104 18.081 -40.577 1.00 56.75 274 LEU A CA 1
ATOM 2214 C C . LEU A 1 274 ? 7.910 17.659 -41.449 1.00 56.75 274 LEU A C 1
ATOM 2216 O O . LEU A 1 274 ? 8.081 17.469 -42.651 1.00 56.75 274 LEU A O 1
ATOM 2220 N N . GLU A 1 275 ? 6.709 17.519 -40.879 1.00 58.69 275 GLU A N 1
ATOM 2221 C CA . GLU A 1 275 ? 5.541 16.987 -41.588 1.00 58.69 275 GLU A CA 1
ATOM 2222 C C . GLU A 1 275 ? 4.470 18.066 -41.828 1.00 58.69 275 GLU A C 1
ATOM 2224 O O . GLU A 1 275 ? 3.982 18.706 -40.892 1.00 58.69 275 GLU A O 1
ATOM 2229 N N . GLN A 1 276 ? 4.084 18.265 -43.094 1.00 58.66 276 GLN A N 1
ATOM 2230 C CA . G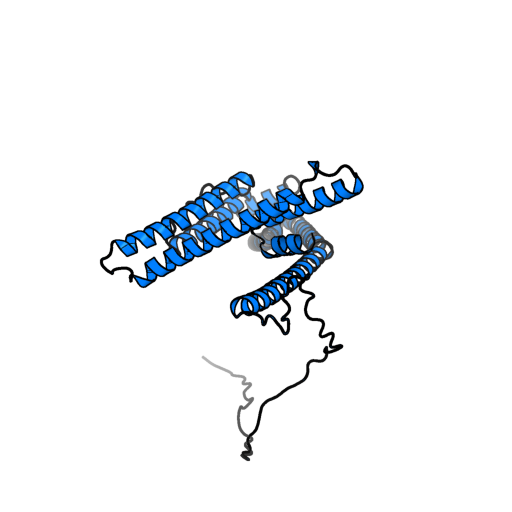LN A 1 276 ? 3.067 19.250 -43.501 1.00 58.66 276 GLN A CA 1
ATOM 2231 C C . GLN A 1 276 ? 1.627 18.708 -43.442 1.00 58.66 276 GLN A C 1
ATOM 2233 O O . GLN A 1 276 ? 0.695 19.503 -43.390 1.00 58.66 276 GLN A O 1
ATOM 2238 N N . ASP A 1 277 ? 1.448 17.385 -43.410 1.00 75.31 277 ASP A N 1
ATOM 2239 C CA . ASP A 1 277 ? 0.145 16.712 -43.327 1.00 75.31 277 ASP A CA 1
ATOM 2240 C C . ASP A 1 277 ? -0.295 16.539 -41.858 1.00 75.31 277 ASP A C 1
ATOM 2242 O O . ASP A 1 277 ? 0.436 15.972 -41.038 1.00 75.31 277 ASP A O 1
ATOM 2246 N N . ASP A 1 278 ? -1.485 17.038 -41.514 1.00 69.38 278 ASP A N 1
ATOM 2247 C CA . ASP A 1 278 ? -1.989 17.109 -40.137 1.00 69.38 278 ASP A CA 1
ATOM 2248 C C . ASP A 1 278 ? -2.280 15.727 -39.523 1.00 69.38 278 ASP A C 1
ATOM 2250 O O . ASP A 1 278 ? -2.060 15.526 -38.324 1.00 69.38 278 ASP A O 1
ATOM 2254 N N . GLU A 1 279 ? -2.710 14.749 -40.325 1.00 70.00 279 GLU A N 1
ATOM 2255 C CA . GLU A 1 279 ? -2.964 13.376 -39.858 1.00 70.00 279 GLU A CA 1
ATOM 2256 C C . GLU A 1 279 ? -1.646 12.652 -39.537 1.00 70.00 279 GLU A C 1
ATOM 2258 O O . GLU A 1 279 ? -1.490 12.024 -38.484 1.00 70.00 279 GLU A O 1
ATOM 2263 N N . ARG A 1 280 ? -0.636 12.820 -40.397 1.00 68.06 280 ARG A N 1
ATOM 2264 C CA . ARG A 1 280 ? 0.703 12.248 -40.189 1.00 68.06 280 ARG A CA 1
ATOM 2265 C C . ARG A 1 280 ? 1.446 12.919 -39.040 1.00 68.06 280 ARG A C 1
ATOM 2267 O O . ARG A 1 280 ? 2.175 12.243 -38.314 1.00 68.06 280 ARG A O 1
ATOM 2274 N N . ARG A 1 281 ? 1.227 14.220 -38.822 1.00 69.88 281 ARG A N 1
ATOM 2275 C CA . ARG A 1 281 ? 1.768 14.939 -37.663 1.00 69.88 281 ARG A CA 1
ATOM 2276 C C . ARG A 1 281 ? 1.232 14.360 -36.354 1.00 69.88 281 ARG A C 1
ATOM 2278 O O . ARG A 1 281 ? 2.019 14.109 -35.448 1.00 69.88 281 ARG A O 1
ATOM 2285 N N . ARG A 1 282 ? -0.075 14.083 -36.257 1.00 71.81 282 ARG A N 1
ATOM 2286 C CA . ARG A 1 282 ? -0.677 13.450 -35.064 1.00 71.81 282 ARG A CA 1
ATOM 2287 C C . ARG A 1 282 ? -0.097 12.066 -34.789 1.00 71.81 282 ARG A C 1
ATOM 2289 O O . ARG A 1 282 ? 0.233 11.764 -33.646 1.00 71.81 282 ARG A O 1
ATOM 2296 N N . HIS A 1 283 ? 0.080 11.263 -35.836 1.00 70.31 283 HIS A N 1
ATOM 2297 C CA . HIS A 1 283 ? 0.689 9.941 -35.716 1.00 70.31 283 HIS A CA 1
ATOM 2298 C C . HIS A 1 283 ? 2.146 10.024 -35.221 1.00 70.31 283 HIS A C 1
ATOM 2300 O O . HIS A 1 283 ? 2.519 9.333 -34.276 1.00 70.31 283 HIS A O 1
ATOM 2306 N N . LYS A 1 284 ? 2.948 10.950 -35.767 1.00 72.44 284 LYS A N 1
ATOM 2307 C CA . LYS A 1 284 ? 4.324 11.208 -35.306 1.00 72.44 284 LYS A CA 1
ATOM 2308 C C . LYS A 1 284 ? 4.401 11.737 -33.874 1.00 72.44 284 LYS A C 1
ATOM 2310 O O . LYS A 1 284 ? 5.315 11.369 -33.146 1.00 72.44 284 LYS A O 1
ATOM 2315 N N . VAL A 1 285 ? 3.445 12.561 -33.439 1.00 75.81 285 VAL A N 1
ATOM 2316 C CA . VAL A 1 285 ? 3.376 13.037 -32.046 1.00 75.81 285 VAL A CA 1
ATOM 2317 C C . VAL A 1 285 ? 3.135 11.877 -31.077 1.00 75.81 285 VAL A C 1
ATOM 2319 O O . VAL A 1 285 ? 3.823 11.799 -30.061 1.00 75.81 285 VAL A O 1
ATOM 2322 N N . ALA A 1 286 ? 2.217 10.959 -31.396 1.00 78.00 286 ALA A N 1
ATOM 2323 C CA . ALA A 1 286 ? 1.963 9.777 -30.571 1.00 78.00 286 ALA A CA 1
ATOM 2324 C C . ALA A 1 286 ? 3.202 8.865 -30.484 1.00 78.00 286 ALA A C 1
ATOM 2326 O O . ALA A 1 286 ? 3.614 8.490 -29.387 1.00 78.00 286 ALA A O 1
ATOM 2327 N N . LEU A 1 287 ? 3.856 8.601 -31.621 1.00 75.31 287 LEU A N 1
ATOM 2328 C CA . LEU A 1 287 ? 5.094 7.815 -31.674 1.00 75.31 287 LEU A CA 1
ATOM 2329 C C . LEU A 1 287 ? 6.246 8.487 -30.913 1.00 75.31 287 LEU A C 1
ATOM 2331 O O . LEU A 1 287 ? 7.028 7.811 -30.250 1.00 75.31 287 LEU A O 1
ATOM 2335 N N . MET A 1 288 ? 6.346 9.819 -30.955 1.00 77.44 288 MET A N 1
ATOM 2336 C CA . MET A 1 288 ? 7.359 10.562 -30.202 1.00 77.44 288 MET A CA 1
ATOM 2337 C C . MET A 1 288 ? 7.121 10.477 -28.687 1.00 77.44 288 MET A C 1
ATOM 2339 O O . MET A 1 288 ? 8.077 10.326 -27.928 1.00 77.44 288 MET A O 1
ATOM 2343 N N . GLN A 1 289 ? 5.864 10.532 -28.237 1.00 77.94 289 GLN A N 1
ATOM 2344 C CA . GLN A 1 289 ? 5.523 10.336 -26.824 1.00 77.94 289 GLN A CA 1
ATOM 2345 C C . GLN A 1 289 ? 5.893 8.924 -26.358 1.00 77.94 289 GLN A C 1
ATOM 2347 O O . GLN A 1 289 ? 6.557 8.775 -25.332 1.00 77.94 289 GLN A O 1
ATOM 2352 N N . GLU A 1 290 ? 5.547 7.902 -27.142 1.00 77.94 290 GLU A N 1
ATOM 2353 C CA . GLU A 1 290 ? 5.907 6.512 -26.853 1.00 77.94 290 GLU A CA 1
ATOM 2354 C C . GLU A 1 290 ? 7.431 6.304 -26.826 1.00 77.94 290 GLU A C 1
ATOM 2356 O O . GLU A 1 290 ? 7.958 5.675 -25.905 1.00 77.94 290 GLU A O 1
ATOM 2361 N N . LEU A 1 291 ? 8.160 6.930 -27.758 1.00 79.69 291 LEU A N 1
ATOM 2362 C CA . LEU A 1 291 ? 9.622 6.930 -27.804 1.00 79.69 291 LEU A CA 1
ATOM 2363 C C . LEU A 1 291 ? 10.241 7.562 -26.545 1.00 79.69 291 LEU A C 1
ATOM 2365 O O . LEU A 1 291 ? 11.187 7.014 -25.972 1.00 79.69 291 LEU A O 1
ATOM 2369 N N . THR A 1 292 ? 9.721 8.708 -26.095 1.00 79.44 292 THR A N 1
ATOM 2370 C CA . THR A 1 292 ? 10.195 9.378 -24.875 1.00 79.44 292 THR A CA 1
ATOM 2371 C C . THR A 1 292 ? 9.908 8.541 -23.624 1.00 79.44 292 THR A C 1
ATOM 2373 O O . THR A 1 292 ? 10.791 8.400 -22.775 1.00 79.44 292 THR A O 1
ATOM 2376 N N . THR A 1 293 ? 8.726 7.927 -23.517 1.00 81.50 293 THR A N 1
ATOM 2377 C CA . THR A 1 293 ? 8.382 7.034 -22.398 1.00 81.50 293 THR A CA 1
ATOM 2378 C C . THR A 1 293 ? 9.263 5.783 -22.378 1.00 81.50 293 THR A C 1
ATOM 2380 O O . THR A 1 293 ? 9.781 5.411 -21.322 1.00 81.50 293 THR A O 1
ATOM 2383 N N . ALA A 1 294 ? 9.500 5.155 -23.533 1.00 80.19 294 ALA A N 1
ATOM 2384 C CA . ALA A 1 294 ? 10.379 3.993 -23.647 1.00 80.19 294 ALA A CA 1
ATOM 2385 C C . ALA A 1 294 ? 11.833 4.327 -23.266 1.00 80.19 294 ALA A C 1
ATOM 2387 O O . ALA A 1 294 ? 12.483 3.547 -22.565 1.00 80.19 294 ALA A O 1
ATOM 2388 N N . TYR A 1 295 ? 12.329 5.506 -23.659 1.00 76.25 295 TYR A N 1
ATOM 2389 C CA . TYR A 1 295 ? 13.658 5.988 -23.278 1.00 76.25 295 TYR A CA 1
ATOM 2390 C C . TYR A 1 295 ? 13.783 6.218 -21.766 1.00 76.25 295 TYR A C 1
ATOM 2392 O O . TYR A 1 295 ? 14.731 5.726 -21.154 1.00 76.25 295 TYR A O 1
ATOM 2400 N N . HIS A 1 296 ?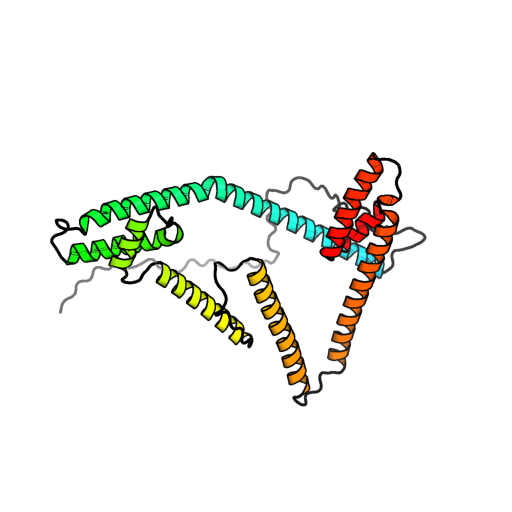 12.808 6.893 -21.148 1.00 77.50 296 HIS A N 1
ATOM 2401 C CA . HIS A 1 296 ? 12.798 7.130 -19.700 1.00 77.50 296 HIS A CA 1
ATOM 2402 C C . HIS A 1 296 ? 12.785 5.815 -18.902 1.00 77.50 296 HIS A C 1
ATOM 2404 O O . HIS A 1 296 ? 13.505 5.663 -17.915 1.00 77.50 296 HIS A O 1
ATOM 2410 N N . ASN A 1 297 ? 12.029 4.824 -19.376 1.00 77.62 297 ASN A N 1
ATOM 2411 C CA . ASN A 1 297 ? 11.904 3.520 -18.724 1.00 77.62 297 ASN A CA 1
ATOM 2412 C C . ASN A 1 297 ? 13.050 2.544 -19.061 1.00 77.62 297 ASN A C 1
ATOM 2414 O O . ASN A 1 297 ? 13.020 1.394 -18.621 1.00 77.62 297 ASN A O 1
ATOM 2418 N N . ASN A 1 298 ? 14.073 2.974 -19.816 1.00 76.00 298 ASN A N 1
ATOM 2419 C CA . ASN A 1 298 ? 15.167 2.129 -20.317 1.00 76.00 298 ASN A CA 1
ATOM 2420 C C . ASN A 1 298 ? 14.678 0.867 -21.067 1.00 76.00 298 ASN A C 1
ATOM 2422 O O . ASN A 1 298 ? 15.337 -0.185 -21.040 1.00 76.00 298 ASN A O 1
ATOM 2426 N N . ASP A 1 299 ? 13.528 0.966 -21.740 1.00 78.56 299 ASP A N 1
ATOM 2427 C CA . ASP A 1 299 ? 12.878 -0.133 -22.451 1.00 78.56 299 ASP A CA 1
ATOM 2428 C C . ASP A 1 299 ? 13.450 -0.281 -23.867 1.00 78.56 299 ASP A C 1
ATOM 2430 O O . ASP A 1 299 ? 12.878 0.160 -24.865 1.00 78.56 299 ASP A O 1
ATOM 2434 N N . LEU A 1 300 ? 14.614 -0.932 -23.943 1.00 78.31 300 LEU A N 1
ATOM 2435 C CA . LEU A 1 300 ? 15.307 -1.216 -25.202 1.00 78.31 300 LEU A CA 1
ATOM 2436 C C . LEU A 1 300 ? 14.441 -2.014 -26.191 1.00 78.31 300 LEU A C 1
ATOM 2438 O O . LEU A 1 300 ? 14.597 -1.848 -27.395 1.00 78.31 300 LEU A O 1
ATOM 2442 N N . HIS A 1 301 ? 13.535 -2.868 -25.708 1.00 76.69 301 HIS A N 1
ATOM 2443 C CA . HIS A 1 301 ? 12.678 -3.670 -26.579 1.00 76.69 301 HIS A CA 1
ATOM 2444 C C . HIS A 1 301 ? 11.700 -2.783 -27.353 1.00 76.69 301 HIS A C 1
ATOM 2446 O O . HIS A 1 301 ? 11.595 -2.907 -28.569 1.00 76.69 301 HIS A O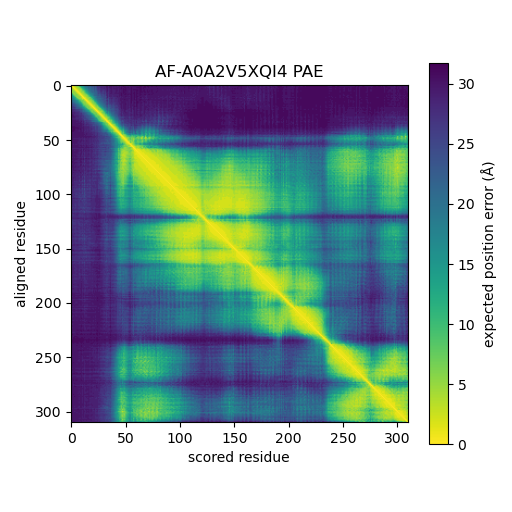 1
ATOM 2452 N N . THR A 1 302 ? 11.014 -1.871 -26.661 1.00 75.44 302 THR A N 1
ATOM 2453 C CA . THR A 1 302 ? 10.061 -0.945 -27.297 1.00 75.44 302 THR A CA 1
ATOM 2454 C C . THR A 1 302 ? 10.779 0.029 -28.238 1.00 75.44 302 THR A C 1
ATOM 2456 O O . THR A 1 302 ? 10.288 0.295 -29.329 1.00 75.44 302 THR A O 1
ATOM 2459 N N . LEU A 1 303 ? 11.992 0.480 -27.887 1.00 78.75 303 LEU A N 1
ATOM 2460 C CA . LEU A 1 303 ? 12.816 1.308 -28.781 1.00 78.75 303 LEU A CA 1
ATOM 2461 C C . LEU A 1 303 ? 13.191 0.585 -30.085 1.00 78.75 303 LEU A C 1
ATOM 2463 O O . LEU A 1 303 ? 13.103 1.179 -31.152 1.00 78.75 303 LEU A O 1
ATOM 2467 N N . LEU A 1 304 ? 13.590 -0.688 -30.011 1.00 76.00 304 LEU A N 1
ATOM 2468 C CA . LEU A 1 304 ? 13.918 -1.478 -31.202 1.00 76.00 304 LEU A CA 1
ATOM 2469 C C . LEU A 1 304 ? 12.676 -1.804 -32.041 1.00 76.00 304 LEU A C 1
ATOM 2471 O O . LEU A 1 304 ? 12.769 -1.877 -33.261 1.00 76.00 304 LEU A O 1
ATOM 2475 N N . GLN A 1 305 ? 11.517 -1.999 -31.405 1.00 74.44 305 GLN A N 1
ATOM 2476 C CA . GLN A 1 305 ? 10.259 -2.222 -32.118 1.00 74.44 305 GLN A CA 1
ATOM 2477 C C . GLN A 1 305 ? 9.865 -0.991 -32.943 1.00 74.44 305 GLN A C 1
ATOM 2479 O O . GLN A 1 305 ? 9.581 -1.115 -34.131 1.00 74.44 305 GLN A O 1
ATOM 2484 N N . LEU A 1 306 ? 9.948 0.199 -32.338 1.00 73.56 306 LEU A N 1
ATOM 2485 C CA . LEU A 1 306 ? 9.688 1.473 -33.014 1.00 73.56 306 LEU A CA 1
ATOM 2486 C C . LEU A 1 306 ? 10.652 1.732 -34.186 1.00 73.56 306 LEU A C 1
ATOM 2488 O O . LEU A 1 306 ? 10.275 2.398 -35.143 1.00 73.56 306 LEU A O 1
ATOM 2492 N N . GLU A 1 307 ? 11.879 1.201 -34.139 1.00 71.12 307 GLU A N 1
ATOM 2493 C CA . GLU A 1 307 ? 12.838 1.264 -35.255 1.00 71.12 307 GLU A CA 1
ATOM 2494 C C . GLU A 1 307 ? 12.476 0.351 -36.433 1.00 71.12 307 GLU A C 1
ATOM 2496 O O . GLU A 1 307 ? 12.875 0.631 -37.557 1.00 71.12 307 GLU A O 1
ATOM 2501 N N . LEU A 1 308 ? 11.737 -0.734 -36.200 1.00 68.19 308 LEU A N 1
ATOM 2502 C CA . LEU A 1 308 ? 11.306 -1.664 -37.250 1.00 68.19 308 LEU A CA 1
ATOM 2503 C C . LEU A 1 308 ? 9.954 -1.306 -37.863 1.00 68.19 308 LEU A C 1
ATOM 2505 O O . LEU A 1 308 ? 9.700 -1.655 -39.015 1.00 68.19 308 LEU A O 1
ATOM 2509 N N . GLU A 1 309 ? 9.079 -0.669 -37.087 1.00 63.94 309 GLU A N 1
ATOM 2510 C CA . GLU A 1 309 ? 7.758 -0.229 -37.543 1.00 63.94 309 GLU A CA 1
ATOM 2511 C C . GLU A 1 309 ? 7.818 1.044 -38.405 1.00 63.94 309 GLU A C 1
ATOM 2513 O O . GLU A 1 309 ? 6.852 1.342 -39.111 1.00 63.94 309 GLU A O 1
ATOM 2518 N N . TRP A 1 310 ? 8.948 1.761 -38.382 1.00 58.94 310 TRP A N 1
ATOM 2519 C CA . TRP A 1 310 ? 9.195 2.977 -39.155 1.00 58.94 310 TRP A CA 1
ATOM 2520 C C . TRP A 1 310 ? 10.132 2.755 -40.352 1.00 58.94 310 TRP A C 1
ATOM 2522 O O . TRP A 1 310 ? 9.763 3.172 -41.476 1.00 58.94 310 TRP A O 1
#

Mean predicted aligned error: 18.36 Å